Protein AF-A0A0D0TAS8-F1 (afdb_monomer)

Mean predicted aligned error: 10.14 Å

Foldseek 3Di:
DDDDDDPPDDDDFDPLAQADDPVPDDDPRVVVLLVVLVVQPPPDLSLLVLVDQDRAQNFDRPPPPDWLVRLCVVQLLSVCCVVQPPLLQSLLCSGQNALDPVPPPRRSNNRSSSSVSSNLSNLLQFAFQVRHGLPPSGPVSHQAAQAPNRDRDARGSSNLSVQCSVPNSVSCDPSSYGHDDPPPQADRSRHGPRVVVVVVVVPDDPPPPPPPDDPPDDD

Organism: Pseudomonas fluorescens (NCBI:txid294)

Solvent-accessible surface area (backbone atoms only — not comparable to full-atom values): 12672 Å² total; per-residue (Å²): 139,82,84,82,80,80,79,84,72,80,82,79,66,76,73,78,42,77,58,58,50,78,91,74,52,58,70,71,55,39,54,51,39,51,53,51,35,62,74,38,61,94,48,80,68,48,45,70,55,55,94,53,83,71,68,67,69,65,45,59,44,93,88,64,78,65,47,28,65,54,47,32,68,75,28,45,35,64,56,48,46,80,76,42,82,58,70,50,58,74,47,35,22,26,53,29,20,49,48,49,87,84,42,81,49,64,64,56,11,18,19,7,29,38,28,46,40,30,51,49,44,37,44,42,67,32,24,10,54,87,63,39,83,40,70,77,66,32,91,70,38,54,65,29,17,40,43,96,88,21,51,53,37,71,27,10,36,25,18,52,50,52,42,27,39,74,61,37,49,77,52,59,54,91,85,37,45,31,50,83,64,88,56,87,60,50,46,82,54,17,38,26,66,59,43,57,54,48,52,61,58,71,71,46,75,82,82,77,78,73,78,75,79,78,93,80,85,88,130

Sequence (219 aa):
MTTSTGSTGVFGLAPPMPYWNRSLLTGRFQEQVDQAHKRMEGINKPEQDVRRKPDFSTGRPPGDKRTAEEIIKDNPILANLKRVKDANFSLAFELVGDWTEDNKDPNARADAAFNAARVLNYIDTSLSAEGKYRGDVHGNGVLEGFTSSGDARRGTPAGMWKDFTEQGYTALRDDHRLDSTQDGHVLRDGSNFEGILRKLHLSAPPINRTYGKDPRAGS

Secondary structure (DSSP, 8-state):
------------PPP--SS--GGG--THHHHHHHHHHHHHTT-SSGGG-TTS---S---SPTT----HHHHHHH-HHHHHHTT-TTS-HHHHHHHH---STT---HHHHHHHHHHHHHHHHHHHTPBPTTS---GGGSSSS--TTB-TTSPBPTTSHHHHHHHHHHHGGGGS-TT-BPPP---TTB-TTS-BHHHHHHHHHHTSPP-----PPP-----

pLDDT: mean 80.98, std 20.78, range [29.92, 98.25]

Nearest PDB structures (foldseek):
  5odh-assembly1_C  TM=1.962E-01  e=5.792E+00  Methanothermococcus thermolithotrophicus DSM 2095

Structure (mmCIF, N/CA/C/O backbone):
data_AF-A0A0D0TAS8-F1
#
_entry.id   AF-A0A0D0TAS8-F1
#
loop_
_atom_site.group_PDB
_atom_site.id
_atom_site.type_symbol
_atom_site.label_atom_id
_atom_site.label_alt_id
_atom_site.label_comp_id
_atom_site.label_asym_id
_atom_site.label_entity_id
_atom_site.label_seq_id
_atom_site.pdbx_PDB_ins_code
_atom_site.Cartn_x
_atom_site.Cartn_y
_atom_site.Cartn_z
_atom_site.occupancy
_atom_site.B_iso_or_equiv
_atom_site.auth_seq_id
_atom_site.auth_comp_id
_atom_site.auth_asym_id
_atom_site.auth_atom_id
_atom_site.pdbx_PDB_model_num
ATOM 1 N N . MET A 1 1 ? -41.870 5.580 -27.358 1.00 35.00 1 MET A N 1
ATOM 2 C CA . MET A 1 1 ? -40.401 5.487 -27.480 1.00 35.00 1 MET A CA 1
ATOM 3 C C . MET A 1 1 ? -39.809 6.496 -26.516 1.00 35.00 1 MET A C 1
ATOM 5 O O . MET A 1 1 ? -39.811 7.680 -26.811 1.00 35.00 1 MET A O 1
ATOM 9 N N . THR A 1 2 ? -39.430 6.057 -25.322 1.00 32.38 2 THR A N 1
ATOM 10 C CA . THR A 1 2 ? -38.797 6.901 -24.304 1.00 32.38 2 THR A CA 1
ATOM 11 C C . THR A 1 2 ? -37.318 6.551 -24.276 1.00 32.38 2 THR A C 1
ATOM 13 O O . THR A 1 2 ? -36.932 5.446 -23.906 1.00 32.38 2 THR A O 1
ATOM 16 N N . THR A 1 3 ? -36.489 7.473 -24.751 1.00 31.98 3 THR A N 1
ATOM 17 C CA . THR A 1 3 ? -35.033 7.357 -24.709 1.00 31.98 3 THR A CA 1
ATOM 18 C C . THR A 1 3 ? -34.552 7.606 -23.284 1.00 31.98 3 THR A C 1
ATOM 20 O O . THR A 1 3 ? -34.700 8.702 -22.749 1.00 31.98 3 THR A O 1
ATOM 23 N N . SER A 1 4 ? -33.992 6.561 -22.680 1.00 29.92 4 SER A N 1
ATOM 24 C CA . SER A 1 4 ? -33.230 6.598 -21.434 1.00 29.92 4 SER A CA 1
ATOM 25 C C . SER A 1 4 ? -31.868 7.240 -21.700 1.00 29.92 4 SER A C 1
ATOM 27 O O . SER A 1 4 ? -31.001 6.616 -22.312 1.00 29.92 4 SER A O 1
ATOM 29 N N . THR A 1 5 ? -31.661 8.465 -21.225 1.00 37.03 5 THR A N 1
ATOM 30 C CA . THR A 1 5 ? -30.340 9.099 -21.212 1.00 37.03 5 THR A CA 1
ATOM 31 C C . THR A 1 5 ? -29.604 8.649 -19.953 1.00 37.03 5 THR A C 1
ATOM 33 O O . THR A 1 5 ? -29.929 9.067 -18.842 1.00 37.03 5 THR A O 1
ATOM 36 N N . GLY A 1 6 ? -28.636 7.749 -20.126 1.00 32.38 6 GLY A N 1
ATOM 37 C CA . GLY A 1 6 ? -27.738 7.309 -19.064 1.00 32.38 6 GLY A CA 1
ATOM 38 C C . GLY A 1 6 ? -26.849 8.462 -18.606 1.00 32.38 6 GLY A C 1
ATOM 39 O O . GLY A 1 6 ? -26.026 8.961 -19.368 1.00 32.38 6 GLY A O 1
ATOM 40 N N . SER A 1 7 ? -27.018 8.878 -17.353 1.00 30.70 7 SER A N 1
ATOM 41 C CA . SER A 1 7 ? -26.107 9.798 -16.679 1.00 30.70 7 SER A CA 1
ATOM 42 C C . SER A 1 7 ? -24.821 9.049 -16.336 1.00 30.70 7 SER A C 1
ATOM 44 O O . SER A 1 7 ? -24.761 8.319 -15.346 1.00 30.70 7 SER A O 1
ATOM 46 N N . THR A 1 8 ? -23.783 9.232 -17.147 1.00 38.19 8 THR A N 1
ATOM 47 C CA . THR A 1 8 ? -22.395 8.906 -16.802 1.00 38.19 8 THR A CA 1
ATOM 48 C C . THR A 1 8 ? -21.967 9.777 -15.622 1.00 38.19 8 THR A C 1
ATOM 50 O O . THR A 1 8 ? -21.530 10.914 -15.792 1.00 38.19 8 THR A O 1
ATOM 53 N N . GLY A 1 9 ? -22.171 9.267 -14.407 1.00 33.06 9 GLY A N 1
ATOM 54 C CA . GLY A 1 9 ? -21.733 9.909 -13.176 1.00 33.06 9 GLY A CA 1
ATOM 55 C C . GLY A 1 9 ? -20.212 9.892 -13.086 1.00 33.06 9 GLY A C 1
ATOM 56 O O . GLY A 1 9 ? -19.598 8.832 -13.051 1.00 33.06 9 GLY A O 1
ATOM 57 N N . VAL A 1 10 ? -19.614 11.077 -13.044 1.00 35.12 10 VAL A N 1
ATOM 58 C CA . VAL A 1 10 ? -18.200 11.280 -12.726 1.00 35.12 10 VAL A CA 1
ATOM 59 C C . VAL A 1 10 ? -17.963 10.735 -11.310 1.00 35.12 10 VAL A C 1
ATOM 61 O O . VAL A 1 10 ? -18.567 11.209 -10.344 1.00 35.12 10 VAL A O 1
ATOM 64 N N . PHE A 1 11 ? -17.159 9.678 -11.192 1.00 36.16 11 PHE A N 1
ATOM 65 C CA . PHE A 1 11 ? -16.874 8.983 -9.938 1.00 36.16 11 PHE A CA 1
ATOM 66 C C . PHE A 1 11 ? -15.989 9.856 -9.040 1.00 36.16 11 PHE A C 1
ATOM 68 O O . PHE A 1 11 ? -14.767 9.835 -9.142 1.00 36.16 11 PHE A O 1
ATOM 75 N N . GLY A 1 12 ? -16.604 10.646 -8.159 1.00 38.25 12 GLY A N 1
ATOM 76 C CA . GLY A 1 12 ? -15.885 11.289 -7.062 1.00 38.25 12 GLY A CA 1
ATOM 77 C C . GLY A 1 12 ? -15.424 10.228 -6.064 1.00 38.25 12 GLY A C 1
ATOM 78 O O . GLY A 1 12 ? -16.251 9.686 -5.323 1.00 38.25 12 GLY A O 1
ATOM 79 N N . LEU A 1 13 ? -14.129 9.907 -6.088 1.00 52.59 13 LEU A N 1
ATOM 80 C CA . LEU A 1 13 ? -13.456 9.131 -5.045 1.00 52.59 13 LEU A CA 1
ATOM 81 C C . LEU A 1 13 ? -13.525 9.895 -3.714 1.00 52.59 13 LEU A C 1
ATOM 83 O O . LEU A 1 13 ? -13.619 11.125 -3.707 1.00 52.59 13 LEU A O 1
ATOM 87 N N . ALA A 1 14 ? -13.499 9.174 -2.590 1.00 49.09 14 ALA A N 1
ATOM 88 C CA . ALA A 1 14 ? -13.387 9.800 -1.277 1.00 49.09 14 ALA A CA 1
ATOM 89 C C . ALA A 1 14 ? -12.149 10.713 -1.235 1.00 49.09 14 ALA A C 1
ATOM 91 O O . ALA A 1 14 ? -11.078 10.269 -1.657 1.00 49.09 14 ALA A O 1
ATOM 92 N N . PRO A 1 15 ? -12.269 11.975 -0.776 1.00 44.50 15 PRO A N 1
ATOM 93 C CA . PRO A 1 15 ? -11.102 12.828 -0.628 1.00 44.50 15 PRO A CA 1
ATOM 94 C C . PRO A 1 15 ? -10.122 12.164 0.349 1.00 44.50 15 PRO A C 1
ATOM 96 O O . PRO A 1 15 ? -10.568 11.476 1.276 1.00 44.50 15 PRO A O 1
ATOM 99 N N . PRO A 1 16 ? -8.804 12.353 0.171 1.00 45.72 16 PRO A N 1
ATOM 100 C CA . PRO A 1 16 ? -7.840 11.961 1.187 1.00 45.72 16 PRO A CA 1
ATOM 101 C C . PRO A 1 16 ? -8.207 12.691 2.484 1.00 45.72 16 PRO A C 1
ATOM 103 O O . PRO A 1 16 ? -8.162 13.918 2.565 1.00 45.72 16 PRO A O 1
ATOM 106 N N . MET A 1 17 ? -8.691 11.938 3.471 1.00 47.66 17 MET A N 1
ATOM 107 C CA . MET A 1 17 ? -9.032 12.476 4.781 1.00 47.66 17 MET A CA 1
ATOM 108 C C . MET A 1 17 ? -7.723 12.570 5.563 1.00 47.66 17 MET A C 1
ATOM 110 O O . MET A 1 17 ? -7.130 11.520 5.787 1.00 47.66 17 MET A O 1
ATOM 114 N N . PRO A 1 18 ? -7.292 13.761 6.025 1.00 40.91 18 PRO A N 1
ATOM 115 C CA . PRO A 1 18 ? -5.972 13.963 6.640 1.00 40.91 18 PRO A CA 1
ATOM 116 C C . PRO A 1 18 ? -5.722 13.089 7.877 1.00 40.91 18 PRO A C 1
ATOM 118 O O . PRO A 1 18 ? -4.582 12.909 8.285 1.00 40.91 18 PRO A O 1
ATOM 121 N N . TYR A 1 19 ? -6.777 12.488 8.430 1.00 49.75 19 TYR A N 1
ATOM 122 C CA . TYR A 1 19 ? -6.697 11.342 9.321 1.00 49.75 19 TYR A CA 1
ATOM 123 C C . TYR A 1 19 ? -7.844 10.404 8.960 1.00 49.75 19 TYR A C 1
ATOM 125 O O . TYR A 1 19 ? -9.015 10.775 9.100 1.00 49.75 19 TYR A O 1
ATOM 133 N N . TRP A 1 20 ? -7.540 9.201 8.469 1.00 55.72 20 TRP A N 1
ATOM 134 C CA . TRP A 1 20 ? -8.583 8.204 8.263 1.00 55.72 20 TRP A CA 1
ATOM 135 C C . TRP A 1 20 ? -9.249 7.905 9.614 1.00 55.72 20 TRP A C 1
ATOM 137 O O . TRP A 1 20 ? -8.629 7.362 10.525 1.00 55.72 20 TRP A O 1
ATOM 147 N N . ASN A 1 21 ? -10.514 8.299 9.754 1.00 61.56 21 ASN A N 1
ATOM 148 C CA . ASN A 1 21 ? -11.338 8.005 10.917 1.00 61.56 21 ASN A CA 1
ATOM 149 C C . ASN A 1 21 ? -12.727 7.594 10.432 1.00 61.56 21 ASN A C 1
ATOM 151 O O . ASN A 1 21 ? -13.498 8.422 9.941 1.00 61.56 21 ASN A O 1
ATOM 155 N N . ARG A 1 22 ? -13.051 6.307 10.599 1.00 62.88 22 ARG A N 1
ATOM 156 C CA . ARG A 1 22 ? -14.351 5.727 10.235 1.00 62.88 22 ARG A CA 1
ATOM 157 C C . ARG A 1 22 ? -15.529 6.502 10.821 1.00 62.88 22 ARG A C 1
ATOM 159 O O . ARG A 1 22 ? -16.535 6.664 10.144 1.00 62.88 22 ARG A O 1
ATOM 166 N N . SER A 1 23 ? -15.398 7.007 12.045 1.00 63.97 23 SER A N 1
ATOM 167 C CA . SER A 1 23 ? -16.465 7.725 12.753 1.00 63.97 23 SER A CA 1
ATOM 168 C C . SER A 1 23 ? -16.798 9.087 12.135 1.00 63.97 23 SER A C 1
ATOM 170 O O . SER A 1 23 ? -17.823 9.670 12.473 1.00 63.97 23 SER A O 1
ATOM 172 N N . LEU A 1 24 ? -15.942 9.604 11.246 1.00 64.38 24 LEU A N 1
ATOM 173 C CA . LEU A 1 24 ? -16.154 10.866 10.532 1.00 64.38 24 LEU A CA 1
ATOM 174 C C . LEU A 1 24 ? -16.747 10.662 9.127 1.00 64.38 24 LEU A C 1
ATOM 176 O O . LEU A 1 24 ? -17.065 11.642 8.451 1.00 64.38 24 LEU A O 1
ATOM 180 N N . LEU A 1 25 ? -16.905 9.414 8.674 1.00 67.56 25 LEU A N 1
ATOM 181 C CA . LEU A 1 25 ? -17.516 9.112 7.383 1.00 67.56 25 LEU A CA 1
ATOM 182 C C . LEU A 1 25 ? -19.026 9.345 7.454 1.00 67.56 25 LEU A C 1
ATOM 184 O O . LEU A 1 25 ? -19.718 8.819 8.322 1.00 67.56 25 LEU A O 1
ATOM 188 N N . THR A 1 26 ? -19.552 10.137 6.523 1.00 68.12 26 THR A N 1
ATOM 189 C CA . THR A 1 26 ? -20.984 10.445 6.451 1.00 68.12 26 THR A CA 1
ATOM 190 C C . THR A 1 26 ? -21.498 10.346 5.018 1.00 68.12 26 THR A C 1
ATOM 192 O O . THR A 1 26 ? -20.748 10.480 4.045 1.00 68.12 26 THR A O 1
ATOM 195 N N . GLY A 1 27 ? -22.800 10.076 4.883 1.00 80.50 27 GLY A N 1
ATOM 196 C CA . GLY A 1 27 ? -23.499 10.035 3.598 1.00 80.50 27 GLY A CA 1
ATOM 197 C C . GLY A 1 27 ? -22.887 9.049 2.598 1.00 80.50 27 GLY A C 1
ATOM 198 O O . GLY A 1 27 ? -22.603 7.898 2.926 1.00 80.50 27 GLY A O 1
ATOM 199 N N . ARG A 1 28 ? -22.658 9.520 1.367 1.00 73.50 28 ARG A N 1
ATOM 200 C CA . ARG A 1 28 ? -22.180 8.715 0.228 1.00 73.50 28 ARG A CA 1
ATOM 201 C C . ARG A 1 28 ? -20.866 7.968 0.502 1.00 73.50 28 ARG A C 1
ATOM 203 O O . ARG A 1 28 ? -20.661 6.894 -0.056 1.00 73.50 28 ARG A O 1
ATOM 210 N N . PHE A 1 29 ? -19.972 8.502 1.336 1.00 74.31 29 PHE A N 1
ATOM 211 C CA . PHE A 1 29 ? -18.700 7.830 1.633 1.00 74.31 29 PHE A CA 1
ATOM 212 C C . PHE A 1 29 ? -18.892 6.594 2.514 1.00 74.31 29 PHE A C 1
ATOM 214 O O . PHE A 1 29 ? -18.231 5.581 2.293 1.00 74.31 29 PHE A O 1
ATOM 221 N N . GLN A 1 30 ? -19.844 6.642 3.450 1.00 82.69 30 GLN A N 1
ATOM 222 C CA . GLN A 1 30 ? -20.210 5.473 4.246 1.00 82.69 30 GLN A CA 1
ATOM 223 C C . GLN A 1 30 ? -20.778 4.368 3.346 1.00 82.69 30 GLN A C 1
ATOM 225 O O . GLN A 1 30 ? -20.330 3.229 3.420 1.00 82.69 30 GLN A O 1
ATOM 230 N N . GLU A 1 31 ? -21.671 4.717 2.415 1.00 86.88 31 GLU A N 1
ATOM 231 C CA . GLU A 1 31 ? -22.228 3.758 1.451 1.00 86.88 31 GLU A CA 1
ATOM 232 C C . GLU A 1 31 ? -21.142 3.110 0.575 1.00 86.88 31 GLU A C 1
ATOM 234 O O . GLU A 1 31 ? -21.193 1.909 0.305 1.00 86.88 31 GLU A O 1
ATOM 239 N N . GLN A 1 32 ? -20.142 3.882 0.133 1.00 86.44 32 GLN A N 1
ATOM 240 C CA . GLN A 1 32 ? -19.004 3.356 -0.627 1.00 86.44 32 GLN A CA 1
ATOM 241 C C . GLN A 1 32 ? -18.171 2.370 0.205 1.00 86.44 32 GLN A C 1
ATOM 243 O O . GLN A 1 32 ? -17.816 1.300 -0.296 1.00 86.44 32 GLN A O 1
ATOM 248 N N . VAL A 1 33 ? -17.892 2.693 1.472 1.00 89.12 33 VAL A N 1
ATOM 249 C CA . VAL A 1 33 ? -17.197 1.790 2.405 1.00 89.12 33 VAL A CA 1
ATOM 250 C C . VAL A 1 33 ? -18.007 0.519 2.646 1.00 89.12 33 VAL A C 1
ATOM 252 O O . VAL A 1 33 ? -17.450 -0.574 2.562 1.00 89.12 33 VAL A O 1
ATOM 255 N N . ASP A 1 34 ? -19.316 0.625 2.858 1.00 90.31 34 ASP A N 1
ATOM 256 C CA . ASP A 1 34 ? -20.189 -0.532 3.074 1.00 90.31 34 ASP A CA 1
ATOM 257 C C . ASP A 1 34 ? -20.230 -1.444 1.843 1.00 90.31 34 ASP A C 1
ATOM 259 O O . ASP A 1 34 ? -20.140 -2.668 1.957 1.00 90.31 34 ASP A O 1
ATOM 263 N N . GLN A 1 35 ? -20.282 -0.865 0.640 1.00 91.56 35 GLN A N 1
ATOM 264 C CA . GLN A 1 35 ? -20.169 -1.624 -0.606 1.00 91.56 35 GLN A CA 1
ATOM 265 C C . GLN A 1 35 ? -18.802 -2.299 -0.748 1.00 91.56 35 GLN A C 1
ATOM 267 O O . GLN A 1 35 ? -18.733 -3.443 -1.203 1.00 91.56 35 GLN A O 1
ATOM 272 N N . ALA A 1 36 ? -17.716 -1.620 -0.371 1.00 91.31 36 ALA A N 1
ATOM 273 C CA . ALA A 1 36 ? -16.383 -2.207 -0.381 1.00 91.31 36 ALA A CA 1
ATOM 274 C C . ALA A 1 36 ? -16.289 -3.377 0.609 1.00 91.31 36 ALA A C 1
ATOM 276 O O . ALA A 1 36 ? -15.825 -4.451 0.233 1.00 91.31 36 ALA A O 1
ATOM 277 N N . HIS A 1 37 ? -16.796 -3.218 1.832 1.00 93.50 37 HIS A N 1
ATOM 278 C CA . HIS A 1 37 ? -16.847 -4.279 2.836 1.00 93.50 37 HIS A CA 1
ATOM 279 C C . HIS A 1 37 ? -17.694 -5.467 2.389 1.00 93.50 37 HIS A C 1
ATOM 281 O O . HIS A 1 37 ? -17.259 -6.605 2.532 1.00 93.50 37 HIS A O 1
ATOM 287 N N . LYS A 1 38 ? -18.847 -5.226 1.759 1.00 93.62 38 LYS A N 1
ATOM 288 C CA . LYS A 1 38 ? -19.682 -6.292 1.192 1.00 93.62 38 LYS A CA 1
ATOM 289 C C . LYS A 1 38 ? -18.944 -7.114 0.133 1.00 93.62 38 LYS A C 1
ATOM 291 O O . LYS A 1 38 ? -19.165 -8.311 0.011 1.00 93.62 38 LYS A O 1
ATOM 296 N N . ARG A 1 39 ? -18.039 -6.496 -0.634 1.00 91.81 39 ARG A N 1
ATOM 297 C CA . ARG A 1 39 ? -17.182 -7.217 -1.598 1.00 91.81 39 ARG A CA 1
ATOM 298 C C . ARG A 1 39 ? -16.092 -8.053 -0.920 1.00 91.81 39 ARG A C 1
ATOM 300 O O . ARG A 1 39 ? -15.580 -8.965 -1.557 1.00 91.81 39 ARG A O 1
ATOM 307 N N . MET A 1 40 ? -15.725 -7.717 0.316 1.00 93.81 40 MET A N 1
ATOM 308 C CA . MET A 1 40 ? -14.722 -8.417 1.127 1.00 93.81 40 MET A CA 1
ATOM 309 C C . MET A 1 40 ? -15.336 -9.481 2.050 1.00 93.81 40 MET A C 1
ATOM 311 O O . MET A 1 40 ? -14.607 -10.255 2.666 1.00 93.81 40 MET A O 1
ATOM 315 N N . GLU A 1 41 ? -16.664 -9.526 2.160 1.00 92.12 41 GLU A N 1
ATOM 316 C CA . GLU A 1 41 ? -17.382 -10.447 3.036 1.00 92.12 41 GLU A CA 1
ATOM 317 C C . GLU A 1 41 ? -17.060 -11.913 2.700 1.00 92.12 41 GLU A C 1
ATOM 319 O O . GLU A 1 41 ? -17.059 -12.325 1.540 1.00 92.12 41 GLU A O 1
ATOM 324 N N . GLY A 1 42 ? -16.751 -12.705 3.731 1.00 89.81 42 GLY A N 1
ATOM 325 C CA . GLY A 1 42 ? -16.394 -14.120 3.592 1.00 89.81 42 GLY A CA 1
ATOM 326 C C . GLY A 1 42 ? -14.987 -14.394 3.046 1.00 89.81 42 GLY A C 1
ATOM 327 O O . GLY A 1 42 ? -14.581 -15.555 2.993 1.00 89.81 42 GLY A O 1
ATOM 328 N N . ILE A 1 43 ? -14.217 -13.367 2.674 1.00 92.00 43 ILE A N 1
ATOM 329 C CA . ILE A 1 43 ? -12.822 -13.523 2.253 1.00 92.00 43 ILE A CA 1
ATOM 330 C C . ILE A 1 43 ? -11.929 -13.533 3.497 1.00 92.00 43 ILE A C 1
ATOM 332 O O . ILE A 1 43 ? -11.922 -12.586 4.281 1.00 92.00 43 ILE A O 1
ATOM 336 N N . ASN A 1 44 ? -11.150 -14.600 3.676 1.00 93.38 44 ASN A N 1
ATOM 337 C CA . ASN A 1 44 ? -10.113 -14.636 4.704 1.00 93.38 44 ASN A CA 1
ATOM 338 C C . ASN A 1 44 ? -8.965 -13.695 4.313 1.00 93.38 44 ASN A C 1
ATOM 340 O O . ASN A 1 44 ? -8.446 -13.818 3.206 1.00 93.38 44 ASN A O 1
ATOM 344 N N . LYS A 1 45 ? -8.559 -12.797 5.222 1.00 95.31 45 LYS A N 1
ATOM 345 C CA . LYS A 1 45 ? -7.519 -11.775 4.986 1.00 95.31 45 LYS A CA 1
ATOM 346 C C . LYS A 1 45 ? -7.761 -10.981 3.691 1.00 95.31 45 LYS A C 1
ATOM 348 O O . LYS A 1 45 ? -6.964 -11.055 2.753 1.00 95.31 45 LYS A O 1
ATOM 353 N N . 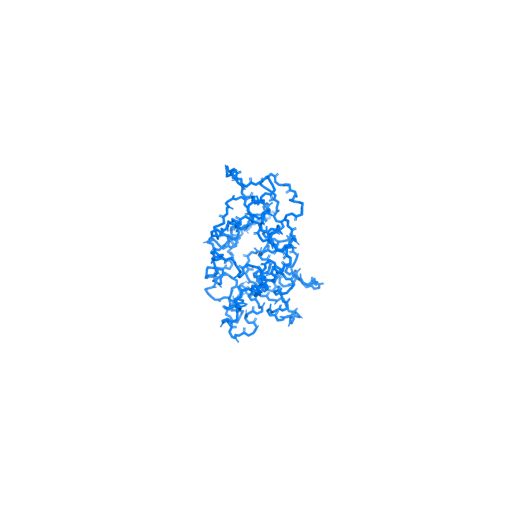PRO A 1 46 ? -8.880 -10.239 3.601 1.00 95.75 46 PRO A N 1
ATOM 354 C CA . PRO A 1 46 ? -9.302 -9.591 2.361 1.00 95.75 46 PRO A CA 1
ATOM 355 C C . PRO A 1 46 ? -8.302 -8.558 1.838 1.00 95.75 46 PRO A C 1
ATOM 357 O O . PRO A 1 46 ? -8.338 -8.215 0.659 1.00 95.75 46 PRO A O 1
ATOM 360 N N . GLU A 1 47 ? -7.370 -8.091 2.669 1.00 96.12 47 GLU A N 1
ATOM 361 C CA . GLU A 1 47 ? -6.266 -7.247 2.238 1.00 96.12 47 GLU A CA 1
ATOM 362 C C . GLU A 1 47 ? -5.283 -7.915 1.271 1.00 96.12 47 GLU A C 1
ATOM 364 O O . GLU A 1 47 ? -4.506 -7.223 0.617 1.00 96.12 47 GLU A O 1
ATOM 369 N N . GLN A 1 48 ? -5.309 -9.245 1.177 1.00 95.56 48 GLN A N 1
ATOM 370 C CA . GLN A 1 48 ? -4.510 -10.035 0.240 1.00 95.56 48 GLN A CA 1
ATOM 371 C C . GLN A 1 48 ? -5.236 -10.269 -1.099 1.00 95.56 48 GLN A C 1
ATOM 373 O O . GLN A 1 48 ? -4.634 -10.792 -2.036 1.00 95.56 48 GLN A O 1
ATOM 378 N N . ASP A 1 49 ? -6.512 -9.878 -1.228 1.00 94.38 49 ASP A N 1
ATOM 379 C CA . ASP A 1 49 ? -7.241 -9.968 -2.497 1.00 94.38 49 ASP A CA 1
ATOM 380 C C . ASP A 1 49 ? -6.869 -8.812 -3.436 1.00 94.38 49 ASP A C 1
ATOM 382 O O . ASP A 1 49 ? -7.471 -7.738 -3.425 1.00 94.38 49 ASP A O 1
ATOM 386 N N . VAL A 1 50 ? -5.875 -9.063 -4.287 1.00 92.94 50 VAL A N 1
ATOM 387 C CA . VAL A 1 50 ? -5.321 -8.089 -5.241 1.00 92.94 50 VAL A CA 1
ATOM 388 C C . VAL A 1 50 ? -6.058 -8.041 -6.581 1.00 92.94 50 VAL A C 1
ATOM 390 O O . VAL A 1 50 ? -5.705 -7.247 -7.448 1.00 92.94 50 VAL A O 1
ATOM 393 N N . ARG A 1 51 ? -7.115 -8.847 -6.776 1.00 90.69 51 ARG A N 1
ATOM 394 C CA . ARG A 1 51 ? -7.907 -8.844 -8.027 1.00 90.69 51 ARG A CA 1
ATOM 395 C C . ARG A 1 51 ? -8.633 -7.521 -8.261 1.00 90.69 51 ARG A C 1
ATOM 397 O O . ARG A 1 51 ? -9.170 -7.289 -9.343 1.00 90.69 51 ARG A O 1
ATOM 404 N N . ARG A 1 52 ? -8.732 -6.693 -7.222 1.00 88.69 52 ARG A N 1
ATOM 405 C CA . ARG A 1 52 ? -9.381 -5.389 -7.250 1.00 88.69 52 ARG A CA 1
ATOM 406 C C . ARG A 1 52 ? -8.403 -4.350 -6.743 1.00 88.69 52 ARG A C 1
ATOM 408 O O . ARG A 1 52 ? -7.897 -4.462 -5.627 1.00 88.69 52 ARG A O 1
ATOM 415 N N . LYS A 1 53 ? -8.226 -3.305 -7.540 1.00 93.81 53 LYS A N 1
ATOM 416 C CA . LYS A 1 53 ? -7.520 -2.106 -7.119 1.00 93.81 53 LYS A CA 1
ATOM 417 C C . LYS A 1 53 ? -8.176 -1.523 -5.860 1.00 93.81 53 LYS 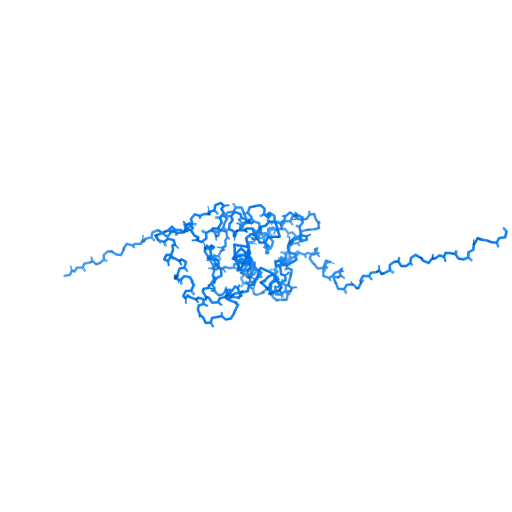A C 1
ATOM 419 O O . LYS A 1 53 ? -9.406 -1.441 -5.805 1.00 93.81 53 LYS A O 1
ATOM 424 N N . PRO A 1 54 ? -7.407 -1.150 -4.827 1.00 93.75 54 PRO A N 1
ATOM 425 C CA . PRO A 1 54 ? -7.951 -0.343 -3.751 1.00 93.75 54 PRO A CA 1
ATOM 426 C C . PRO A 1 54 ? -8.143 1.093 -4.261 1.00 93.75 54 PRO A C 1
ATOM 428 O O . PRO A 1 54 ? -7.231 1.673 -4.838 1.00 93.75 54 PRO A O 1
ATOM 431 N N . ASP A 1 55 ? -9.337 1.650 -4.068 1.00 90.31 55 ASP A N 1
ATOM 432 C CA . ASP A 1 55 ? -9.696 2.988 -4.568 1.00 90.31 55 ASP A CA 1
ATOM 433 C C . ASP A 1 55 ? -9.710 4.058 -3.462 1.00 90.31 55 ASP A C 1
ATOM 435 O O . ASP A 1 55 ? -9.657 5.253 -3.740 1.00 90.31 55 ASP A O 1
ATOM 439 N N . PHE A 1 56 ? -9.837 3.627 -2.206 1.00 90.44 56 PHE A N 1
ATOM 440 C CA . PHE A 1 56 ? -9.856 4.461 -1.007 1.00 90.44 56 PHE A CA 1
ATOM 441 C C . PHE A 1 56 ? -9.684 3.588 0.246 1.00 90.44 56 PHE A C 1
ATOM 443 O O . PHE A 1 56 ? -9.841 2.361 0.208 1.00 90.44 56 PHE A O 1
ATOM 450 N N . SER A 1 57 ? -9.399 4.239 1.371 1.00 91.75 57 SER A N 1
ATOM 451 C CA . SER A 1 57 ? -9.234 3.605 2.680 1.00 91.75 57 SER A CA 1
ATOM 452 C C . SER A 1 57 ? -10.585 3.224 3.295 1.00 91.75 57 SER A C 1
ATOM 454 O O . SER A 1 57 ? -11.468 4.067 3.462 1.00 91.75 57 SER A O 1
ATOM 456 N N . THR A 1 58 ? -10.747 1.954 3.668 1.00 92.50 58 THR A N 1
ATOM 457 C CA . THR A 1 58 ? -12.005 1.389 4.206 1.00 92.50 58 THR A CA 1
ATOM 458 C C . THR A 1 58 ? -11.906 1.006 5.682 1.00 92.50 58 THR A C 1
ATOM 460 O O . THR A 1 58 ? -12.920 0.882 6.376 1.00 92.50 58 THR A O 1
ATOM 463 N N . GLY A 1 59 ? -10.679 0.810 6.172 1.00 93.38 59 GLY A N 1
ATOM 464 C CA . GLY A 1 59 ? -10.408 0.082 7.407 1.00 93.38 59 GLY A CA 1
ATOM 465 C C . GLY A 1 59 ? -10.776 -1.395 7.279 1.00 93.38 59 GLY A C 1
ATOM 466 O O . GLY A 1 59 ? -11.168 -1.856 6.201 1.00 93.38 59 GLY A O 1
ATOM 467 N N . ARG A 1 60 ? -10.660 -2.133 8.387 1.00 94.94 60 ARG A N 1
ATOM 468 C CA . ARG A 1 60 ? -10.965 -3.568 8.429 1.00 94.94 60 ARG A CA 1
ATOM 469 C C . ARG A 1 60 ? -12.459 -3.817 8.180 1.00 94.94 60 ARG A C 1
ATOM 471 O O . ARG A 1 60 ? -13.285 -3.117 8.781 1.00 94.94 60 ARG A O 1
ATOM 478 N N . PRO A 1 61 ? -12.848 -4.804 7.356 1.00 94.81 61 PRO A N 1
ATOM 479 C CA . PRO A 1 61 ? -14.255 -5.126 7.162 1.00 94.81 61 PRO A CA 1
ATOM 480 C C . PRO A 1 61 ? -14.905 -5.642 8.455 1.00 94.81 61 PRO A C 1
ATOM 482 O O . PRO A 1 61 ? -14.211 -6.125 9.355 1.00 94.81 61 PRO A O 1
ATOM 485 N N . PRO A 1 62 ? -16.243 -5.566 8.572 1.00 90.69 62 PRO A N 1
ATOM 486 C CA . PRO A 1 62 ? -16.960 -6.102 9.720 1.00 90.69 62 PRO A CA 1
ATOM 487 C C . PRO A 1 62 ? -16.587 -7.565 9.988 1.00 90.69 62 PRO A C 1
ATOM 489 O O . PRO A 1 62 ? -16.570 -8.389 9.079 1.00 90.69 62 PRO A O 1
ATOM 492 N N . GLY A 1 63 ? -16.296 -7.883 11.249 1.00 91.12 63 GLY A N 1
ATOM 493 C CA . GLY A 1 63 ? -15.908 -9.231 11.676 1.00 91.12 63 GLY A CA 1
ATOM 494 C C . GLY A 1 63 ? -14.400 -9.486 11.701 1.00 91.12 63 GLY A C 1
ATOM 495 O O . GLY A 1 63 ? -13.970 -10.375 12.436 1.00 91.12 63 GLY A O 1
ATOM 496 N N . ASP A 1 64 ? -13.589 -8.684 11.008 1.00 95.75 64 ASP A N 1
ATOM 497 C CA . ASP A 1 64 ? -12.136 -8.728 11.166 1.00 95.75 64 ASP A CA 1
ATOM 498 C C . ASP A 1 64 ? -11.728 -8.020 12.467 1.00 95.75 64 ASP A C 1
ATOM 500 O O . ASP A 1 64 ? -11.841 -6.801 12.614 1.00 95.75 64 ASP A O 1
ATOM 504 N N . LYS A 1 65 ? -11.293 -8.820 13.444 1.00 96.19 65 LYS A N 1
ATOM 505 C CA . LYS A 1 65 ? -10.897 -8.366 14.783 1.00 96.19 65 LYS A CA 1
ATOM 506 C C . LYS A 1 65 ? -9.383 -8.321 14.976 1.00 96.19 65 LYS A C 1
ATOM 508 O O . LYS A 1 65 ? -8.946 -8.076 16.099 1.00 96.19 65 LYS A O 1
ATOM 513 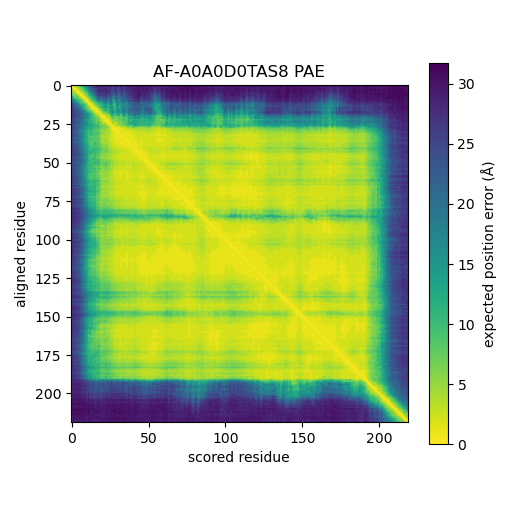N N . ARG A 1 66 ? -8.597 -8.563 13.921 1.00 97.81 66 ARG A N 1
ATOM 514 C CA . ARG A 1 66 ? -7.137 -8.635 14.032 1.00 97.81 66 ARG A CA 1
ATOM 515 C C . ARG A 1 66 ? -6.546 -7.312 14.499 1.00 97.81 66 ARG A C 1
ATOM 517 O O . ARG A 1 66 ? -7.015 -6.250 14.083 1.00 97.81 66 ARG A O 1
ATOM 524 N N . THR A 1 67 ? -5.520 -7.362 15.339 1.00 98.19 67 THR A N 1
ATOM 525 C CA . THR A 1 67 ? -4.772 -6.166 15.748 1.00 98.19 67 THR A CA 1
ATOM 526 C C . THR A 1 67 ? -3.874 -5.658 14.619 1.00 98.19 67 THR A C 1
ATOM 528 O O . THR A 1 67 ? -3.640 -6.346 13.621 1.00 98.19 67 THR A O 1
ATOM 531 N N . ALA A 1 68 ? -3.325 -4.451 14.786 1.00 97.50 68 ALA A N 1
ATOM 532 C CA . ALA A 1 68 ? -2.316 -3.927 13.870 1.00 97.50 68 ALA A CA 1
ATOM 533 C C . ALA A 1 68 ? -1.109 -4.875 13.767 1.00 97.50 68 ALA A C 1
ATOM 535 O O . ALA A 1 68 ? -0.631 -5.139 12.671 1.00 97.50 68 ALA A O 1
ATOM 536 N N . GLU A 1 69 ? -0.644 -5.436 14.886 1.00 97.44 69 GLU A N 1
ATOM 537 C CA . GLU A 1 69 ? 0.471 -6.390 14.928 1.00 97.44 69 GLU A CA 1
ATOM 538 C C . GLU A 1 69 ? 0.177 -7.667 14.145 1.00 97.44 69 GLU A C 1
ATOM 540 O O . GLU A 1 69 ? 1.058 -8.163 13.445 1.00 97.44 69 GLU A O 1
ATOM 545 N N . GLU A 1 70 ? -1.039 -8.204 14.249 1.00 98.12 70 GLU A N 1
ATOM 546 C CA . GLU A 1 70 ? -1.443 -9.402 13.510 1.00 98.12 70 GLU A CA 1
ATOM 547 C C . GLU A 1 70 ? -1.474 -9.134 12.002 1.00 98.12 70 GLU A C 1
ATOM 549 O O . GLU A 1 70 ? -0.930 -9.923 11.231 1.00 98.12 70 GLU A O 1
ATOM 554 N N . ILE A 1 71 ? -2.010 -7.984 11.584 1.00 98.25 71 ILE A N 1
ATOM 555 C CA . ILE A 1 71 ? -2.025 -7.571 10.173 1.00 98.25 71 ILE A CA 1
ATOM 556 C C . ILE A 1 71 ? -0.603 -7.319 9.654 1.00 98.25 71 ILE A C 1
ATOM 558 O O . ILE A 1 71 ? -0.248 -7.772 8.568 1.00 98.25 71 ILE A O 1
ATOM 562 N N . ILE A 1 72 ? 0.245 -6.643 10.434 1.00 96.19 72 ILE A N 1
ATOM 563 C CA . ILE A 1 72 ? 1.652 -6.397 10.086 1.00 96.19 72 ILE A CA 1
ATOM 564 C C . ILE A 1 72 ? 2.423 -7.718 9.987 1.00 96.19 72 ILE A C 1
ATOM 566 O O . ILE A 1 72 ? 3.242 -7.888 9.089 1.00 96.19 72 ILE A O 1
ATOM 570 N N . LYS A 1 73 ? 2.164 -8.678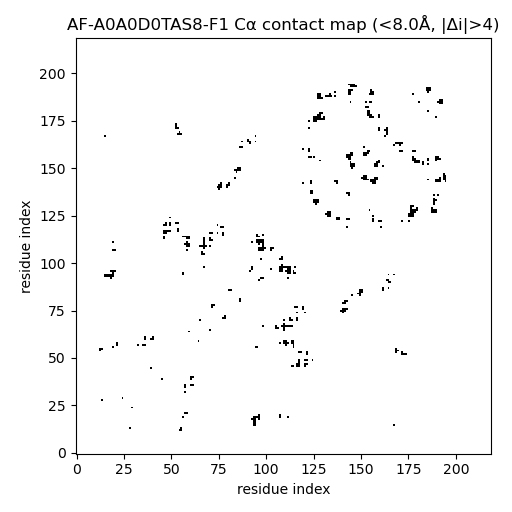 10.878 1.00 95.44 73 LYS A N 1
ATOM 571 C CA . LYS A 1 73 ? 2.767 -10.015 10.818 1.00 95.44 73 LYS A CA 1
ATOM 572 C C . LYS A 1 73 ? 2.331 -10.779 9.566 1.00 95.44 73 LYS A C 1
ATOM 574 O O . LYS A 1 73 ? 3.146 -11.481 8.972 1.00 95.44 73 LYS A O 1
ATOM 579 N N . ASP A 1 74 ? 1.071 -10.626 9.169 1.00 95.94 74 ASP A N 1
ATOM 580 C CA . ASP A 1 74 ? 0.503 -11.227 7.961 1.00 95.94 74 ASP A CA 1
ATOM 581 C C . ASP A 1 74 ? 0.963 -10.544 6.660 1.00 95.94 74 ASP A C 1
ATOM 583 O O . ASP A 1 74 ? 0.799 -11.120 5.581 1.00 95.94 74 ASP A O 1
ATOM 587 N N . ASN A 1 75 ? 1.558 -9.348 6.745 1.00 95.81 75 ASN A N 1
ATOM 588 C CA . ASN A 1 75 ? 2.122 -8.608 5.620 1.00 95.81 75 ASN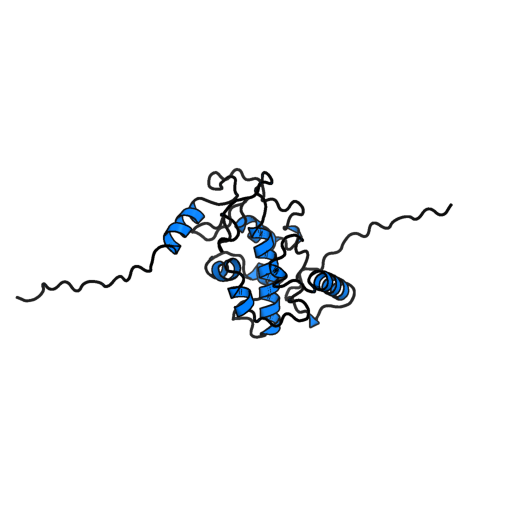 A CA 1
ATOM 589 C C . ASN A 1 75 ? 3.615 -8.278 5.856 1.00 95.81 75 ASN A C 1
ATOM 591 O O . ASN A 1 75 ? 3.957 -7.198 6.355 1.00 95.81 75 ASN A O 1
ATOM 595 N N . PRO A 1 76 ? 4.539 -9.172 5.455 1.00 91.69 76 PRO A N 1
ATOM 596 C CA . PRO A 1 76 ? 5.972 -8.966 5.662 1.00 91.69 76 PRO A CA 1
ATOM 597 C C . PRO A 1 76 ? 6.531 -7.701 4.992 1.00 91.69 76 PRO A C 1
ATOM 599 O O . PRO A 1 76 ? 7.511 -7.144 5.485 1.00 91.69 76 PRO A O 1
ATOM 602 N N . ILE A 1 77 ? 5.908 -7.216 3.910 1.00 93.19 77 ILE A N 1
ATOM 603 C CA . ILE A 1 77 ? 6.305 -5.965 3.248 1.00 93.19 77 ILE A CA 1
ATOM 604 C C . ILE A 1 77 ? 6.074 -4.797 4.196 1.00 93.19 77 ILE A C 1
ATOM 606 O O . ILE A 1 77 ? 6.997 -4.028 4.455 1.00 93.19 77 ILE A O 1
ATOM 610 N N . LEU A 1 78 ? 4.875 -4.708 4.775 1.00 93.00 78 LEU A N 1
ATOM 611 C CA . LEU A 1 78 ? 4.523 -3.680 5.750 1.00 93.00 78 LEU A CA 1
ATOM 612 C C . LEU A 1 78 ? 5.456 -3.729 6.972 1.00 93.00 78 LEU A C 1
ATOM 614 O O . LEU A 1 78 ? 5.946 -2.695 7.429 1.00 93.00 78 LEU A O 1
ATOM 618 N N . ALA A 1 79 ? 5.778 -4.933 7.459 1.00 89.19 79 ALA A N 1
ATOM 619 C CA . ALA A 1 79 ? 6.719 -5.125 8.564 1.00 89.19 79 ALA A CA 1
ATOM 620 C C . ALA A 1 79 ? 8.152 -4.672 8.236 1.00 89.19 79 ALA A C 1
ATOM 622 O O . ALA A 1 79 ? 8.861 -4.187 9.123 1.00 89.19 79 ALA A O 1
ATOM 623 N N . ASN A 1 80 ? 8.590 -4.836 6.985 1.00 87.69 80 ASN A N 1
ATOM 624 C CA . ASN A 1 80 ? 9.929 -4.474 6.526 1.00 87.69 80 ASN A CA 1
ATOM 625 C C . ASN A 1 80 ? 10.042 -3.016 6.076 1.00 87.69 80 ASN A C 1
ATOM 627 O O . ASN A 1 80 ? 11.141 -2.459 6.144 1.00 87.69 80 ASN A O 1
ATOM 631 N N . LEU A 1 81 ? 8.934 -2.394 5.666 1.00 86.38 81 LEU A N 1
ATOM 632 C CA . LEU A 1 81 ? 8.901 -1.023 5.165 1.00 86.38 81 LEU A CA 1
ATOM 633 C C . LEU A 1 81 ? 9.435 -0.040 6.209 1.00 86.38 81 LEU A C 1
ATOM 635 O O . LEU A 1 81 ? 10.208 0.842 5.864 1.00 86.38 81 LEU A O 1
ATOM 639 N N . LYS A 1 82 ? 9.143 -0.254 7.502 1.00 79.69 82 LYS A N 1
ATOM 640 C CA . LYS A 1 82 ? 9.647 0.574 8.623 1.00 79.69 82 LYS A CA 1
ATOM 641 C C . LYS A 1 82 ? 11.175 0.671 8.729 1.00 79.69 82 LYS A C 1
ATOM 643 O O . LYS A 1 82 ? 11.687 1.487 9.483 1.00 79.69 82 LYS A O 1
ATOM 648 N N . ARG A 1 83 ? 11.914 -0.207 8.040 1.00 79.62 83 ARG A N 1
ATOM 649 C CA . ARG A 1 83 ? 13.387 -0.195 7.993 1.00 79.62 83 ARG A CA 1
ATOM 650 C C . ARG A 1 83 ? 13.931 0.633 6.828 1.00 79.62 83 ARG A C 1
ATOM 652 O O . ARG A 1 83 ? 15.144 0.781 6.716 1.00 79.62 83 ARG A O 1
ATOM 659 N N . VAL A 1 84 ? 13.061 1.102 5.939 1.00 80.00 84 VAL A N 1
ATOM 660 C CA . VAL A 1 84 ? 13.404 1.964 4.810 1.00 80.00 84 VAL A CA 1
ATOM 661 C C . VAL A 1 84 ? 13.316 3.409 5.286 1.00 80.00 84 VAL A C 1
ATOM 663 O O . VAL A 1 84 ? 12.287 3.831 5.804 1.00 80.00 84 VAL A O 1
ATOM 666 N N . LYS A 1 85 ? 14.417 4.147 5.137 1.00 73.31 85 LYS A N 1
ATOM 667 C CA . LYS A 1 85 ? 14.576 5.500 5.680 1.00 73.31 85 LYS A CA 1
ATOM 668 C C . LYS A 1 85 ? 13.563 6.494 5.098 1.00 73.31 85 LYS A C 1
ATOM 670 O O . LYS A 1 85 ? 12.927 7.214 5.857 1.00 73.31 85 LYS A O 1
ATOM 675 N N . ASP A 1 86 ? 13.372 6.459 3.781 1.00 75.56 86 ASP A N 1
ATOM 676 C CA . ASP A 1 86 ? 12.604 7.461 3.033 1.00 75.56 86 ASP A CA 1
ATOM 677 C C . ASP A 1 86 ? 11.365 6.846 2.354 1.00 75.56 86 ASP A C 1
ATOM 679 O O . ASP A 1 86 ? 11.048 7.110 1.199 1.00 75.56 86 ASP A O 1
ATOM 683 N N . ALA A 1 87 ? 10.619 6.007 3.083 1.00 80.31 87 ALA A N 1
ATOM 684 C CA . ALA A 1 87 ? 9.382 5.395 2.579 1.00 80.31 87 ALA A CA 1
ATOM 685 C C . ALA A 1 87 ? 8.152 6.331 2.604 1.00 80.31 87 ALA A C 1
ATOM 687 O O . ALA A 1 87 ? 7.024 5.848 2.511 1.00 80.31 87 ALA A O 1
ATOM 688 N N . ASN A 1 88 ? 8.348 7.649 2.743 1.00 85.56 88 ASN A N 1
ATOM 689 C CA . ASN A 1 88 ? 7.289 8.668 2.761 1.00 85.56 88 ASN A CA 1
ATOM 690 C C . ASN A 1 88 ? 6.152 8.402 3.770 1.00 85.56 88 ASN A C 1
ATOM 692 O O . ASN A 1 88 ? 4.982 8.652 3.484 1.00 85.56 88 ASN A O 1
ATOM 696 N N . PHE A 1 89 ? 6.487 7.925 4.974 1.00 87.50 89 PHE A N 1
ATOM 697 C CA . PHE A 1 89 ? 5.496 7.557 5.994 1.00 87.50 89 PHE A CA 1
ATOM 698 C C . PHE A 1 89 ? 4.498 8.670 6.322 1.00 87.50 89 PHE A C 1
ATOM 700 O O . PHE A 1 89 ? 3.311 8.388 6.400 1.00 87.50 89 PHE A O 1
ATOM 707 N N . SER A 1 90 ? 4.947 9.925 6.444 1.00 88.56 90 SER A N 1
ATOM 708 C CA . SER A 1 90 ? 4.050 11.049 6.759 1.00 88.56 90 SER A CA 1
ATOM 709 C C . SER A 1 90 ? 2.921 11.187 5.736 1.00 88.56 90 SER A C 1
ATOM 711 O O . SER A 1 90 ? 1.759 11.263 6.117 1.00 88.56 90 SER A O 1
ATOM 713 N N . LEU A 1 91 ? 3.254 11.151 4.443 1.00 91.00 91 LEU A N 1
ATOM 714 C CA . LEU A 1 91 ? 2.268 11.234 3.365 1.00 91.00 91 LEU A CA 1
ATOM 715 C C . LEU A 1 91 ? 1.413 9.964 3.281 1.00 91.00 91 LEU A C 1
ATOM 717 O O . LEU A 1 91 ? 0.208 10.028 3.058 1.00 91.00 91 LEU A O 1
ATOM 721 N N . ALA A 1 92 ? 2.013 8.793 3.515 1.00 92.75 92 ALA A N 1
ATOM 722 C CA . ALA A 1 92 ? 1.259 7.548 3.583 1.00 92.75 92 ALA A CA 1
ATOM 723 C C . ALA A 1 92 ? 0.194 7.595 4.695 1.00 92.75 92 ALA A C 1
ATOM 725 O O . ALA A 1 92 ? -0.941 7.176 4.471 1.00 92.75 92 ALA A O 1
ATOM 726 N N . PHE A 1 93 ? 0.524 8.134 5.872 1.00 91.38 93 PHE A N 1
ATOM 727 C CA . PHE A 1 93 ? -0.402 8.219 7.003 1.00 91.38 93 PHE A CA 1
ATOM 728 C C . PHE A 1 93 ? -1.615 9.105 6.716 1.00 91.38 93 PHE A C 1
ATOM 730 O O . PHE A 1 93 ? -2.711 8.779 7.169 1.00 91.38 93 PHE A O 1
ATOM 737 N N . GLU A 1 94 ? -1.468 10.156 5.908 1.00 89.12 94 GLU A N 1
ATOM 738 C CA . GLU A 1 94 ? -2.601 10.976 5.454 1.00 89.12 94 GLU A CA 1
ATOM 739 C C . GLU A 1 94 ? -3.576 10.191 4.562 1.00 89.12 94 GLU A C 1
ATOM 741 O O . GLU A 1 94 ? -4.759 10.511 4.486 1.00 89.12 94 GLU A O 1
ATOM 746 N N . LEU A 1 95 ? -3.108 9.137 3.889 1.00 91.12 95 LEU A N 1
ATOM 747 C CA . LEU A 1 95 ? -3.921 8.345 2.965 1.00 91.12 95 LEU A CA 1
ATOM 748 C C . LEU A 1 95 ? -4.553 7.134 3.645 1.00 91.12 95 LEU A C 1
ATOM 750 O O . LEU A 1 95 ? -5.742 6.859 3.460 1.00 91.12 95 LEU A O 1
ATOM 754 N N . VAL A 1 96 ? -3.758 6.379 4.404 1.00 93.44 96 VAL A N 1
ATOM 755 C CA . VAL A 1 96 ? -4.173 5.091 4.978 1.00 93.44 96 VAL A CA 1
ATOM 756 C C . VAL A 1 96 ? -4.364 5.125 6.492 1.00 93.44 96 VAL A C 1
ATOM 758 O O . VAL A 1 96 ? -4.967 4.196 7.021 1.00 93.44 96 VAL A O 1
ATOM 761 N N . GLY A 1 97 ? -3.948 6.199 7.167 1.00 92.62 97 GLY A N 1
ATOM 762 C CA . GLY A 1 97 ? -3.870 6.313 8.625 1.00 92.62 97 GLY A CA 1
ATOM 763 C C . GLY A 1 97 ? -2.490 5.927 9.170 1.00 92.62 97 GLY A C 1
ATOM 764 O O . GLY A 1 97 ? -1.691 5.305 8.475 1.00 92.62 97 GLY A O 1
ATOM 765 N N . ASP A 1 98 ? -2.208 6.270 10.428 1.00 92.38 98 ASP A N 1
ATOM 766 C CA . ASP A 1 98 ? -0.972 5.873 11.116 1.00 92.38 98 ASP A CA 1
ATOM 767 C C . ASP A 1 98 ? -1.111 4.467 11.726 1.00 92.38 98 ASP A C 1
ATOM 769 O O . ASP A 1 98 ? -1.906 4.242 12.643 1.00 92.38 98 ASP A O 1
ATOM 773 N N . TRP A 1 99 ? -0.346 3.509 11.195 1.00 93.38 99 TRP A N 1
ATOM 774 C CA . TRP A 1 99 ? -0.311 2.114 11.656 1.00 93.38 99 TRP A CA 1
ATOM 775 C C . TRP A 1 99 ? 0.831 1.822 12.644 1.00 93.38 99 TRP A C 1
ATOM 777 O O . TRP A 1 99 ? 1.003 0.678 13.090 1.00 93.38 99 TRP A O 1
ATOM 787 N N . THR A 1 100 ? 1.639 2.825 12.983 1.00 92.31 100 THR A N 1
ATOM 788 C CA . THR A 1 100 ? 2.781 2.689 13.891 1.00 92.31 100 THR A CA 1
ATOM 789 C C . THR A 1 100 ? 2.349 2.715 15.353 1.00 92.31 100 THR A C 1
ATOM 791 O O . THR A 1 100 ? 1.197 2.985 15.684 1.00 92.31 100 THR A O 1
ATOM 794 N N . GLU A 1 101 ? 3.285 2.403 16.247 1.00 91.50 101 GLU A N 1
ATOM 795 C CA . GLU A 1 101 ? 3.051 2.435 17.693 1.00 91.50 101 GLU A CA 1
ATOM 796 C C . GLU A 1 101 ? 2.787 3.851 18.228 1.00 91.50 101 GLU A C 1
ATOM 798 O O . GLU A 1 101 ? 2.337 3.983 19.369 1.00 91.50 101 GLU A O 1
ATOM 803 N N . ASP A 1 102 ? 3.035 4.901 17.440 1.00 90.94 102 ASP A N 1
ATOM 804 C CA . ASP A 1 102 ? 2.739 6.284 17.820 1.00 90.94 102 ASP A CA 1
ATOM 805 C C . AS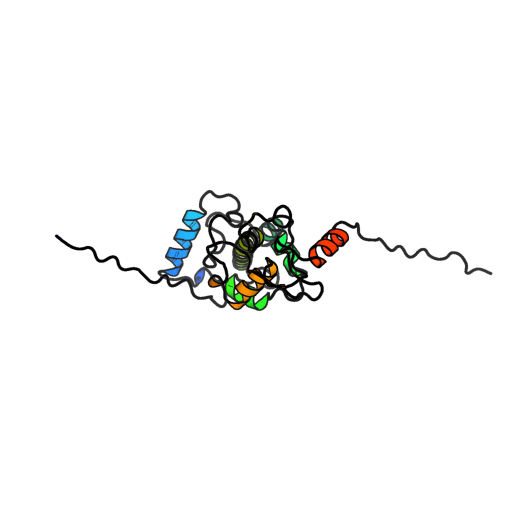P A 1 102 ? 1.224 6.536 17.886 1.00 90.94 102 ASP A C 1
ATOM 807 O O . ASP A 1 102 ? 0.756 7.243 18.786 1.00 90.94 102 ASP A O 1
ATOM 811 N N . ASN A 1 103 ? 0.437 5.851 17.049 1.00 92.00 103 ASN A N 1
ATOM 812 C CA . ASN A 1 103 ? -1.018 5.847 17.136 1.00 92.00 103 ASN A CA 1
ATOM 813 C C . ASN A 1 103 ? -1.509 4.979 18.309 1.00 92.00 103 ASN A C 1
ATOM 815 O O . ASN A 1 103 ? -1.504 3.746 18.258 1.00 92.00 103 ASN A O 1
ATOM 819 N N . LYS A 1 104 ? -1.965 5.638 19.382 1.00 93.25 104 LYS A N 1
ATOM 820 C CA . LYS A 1 104 ? -2.420 4.979 20.619 1.00 93.25 104 LYS A CA 1
ATOM 821 C C . LYS A 1 104 ? -3.852 4.444 20.560 1.00 93.25 104 LYS A C 1
ATOM 823 O O . LYS A 1 104 ? -4.248 3.740 21.486 1.00 93.25 104 LYS A O 1
ATOM 828 N N . ASP A 1 105 ? -4.618 4.743 19.509 1.00 94.00 105 ASP A N 1
ATOM 829 C CA . ASP A 1 105 ? -5.926 4.122 19.292 1.00 94.00 105 ASP A CA 1
ATOM 830 C C . ASP A 1 105 ? -5.735 2.759 18.598 1.00 94.00 105 ASP A C 1
ATOM 832 O O . ASP A 1 105 ? -5.394 2.707 17.411 1.00 94.00 105 ASP A O 1
ATOM 836 N N . PRO A 1 106 ? -5.971 1.633 19.299 1.00 94.38 106 PRO A N 1
ATOM 837 C CA . PRO A 1 106 ? -5.720 0.307 18.744 1.00 94.38 106 PRO A CA 1
ATOM 838 C C . PRO A 1 106 ? -6.622 -0.025 17.549 1.00 94.38 106 PRO A C 1
ATOM 840 O O . PRO A 1 106 ? -6.208 -0.783 16.671 1.00 94.38 106 PRO A O 1
ATOM 843 N N . ASN A 1 107 ? -7.839 0.524 17.487 1.00 93.94 107 ASN A N 1
ATOM 844 C CA . ASN A 1 107 ? -8.752 0.264 16.378 1.00 93.94 107 ASN A CA 1
ATOM 845 C C . ASN A 1 107 ? -8.363 1.073 15.147 1.00 93.94 107 ASN A C 1
ATOM 847 O O . ASN A 1 107 ? -8.259 0.497 14.064 1.00 93.94 107 ASN A O 1
ATOM 851 N N . ALA A 1 108 ? -8.094 2.370 15.320 1.00 92.94 108 ALA A N 1
ATOM 852 C CA . ALA A 1 108 ? -7.640 3.219 14.223 1.00 92.94 108 ALA A CA 1
ATOM 853 C C . ALA A 1 108 ? -6.313 2.711 13.642 1.00 92.94 108 ALA A C 1
ATOM 855 O O . ALA A 1 108 ? -6.154 2.638 12.425 1.00 92.94 108 ALA A O 1
ATOM 856 N N . ARG A 1 109 ? -5.388 2.273 14.503 1.00 95.56 109 ARG A N 1
ATOM 857 C CA . ARG A 1 109 ? -4.107 1.698 14.084 1.00 95.56 109 ARG A CA 1
ATOM 858 C C . ARG A 1 109 ? -4.272 0.380 13.320 1.00 95.56 109 ARG A C 1
ATOM 860 O O . ARG A 1 109 ? -3.582 0.156 12.328 1.00 95.56 109 ARG A O 1
ATOM 867 N N . ALA A 1 110 ? -5.182 -0.495 13.752 1.00 96.94 110 ALA A N 1
ATOM 868 C CA . ALA A 1 110 ? -5.460 -1.751 13.053 1.00 96.94 110 ALA A CA 1
ATOM 869 C C . ALA A 1 110 ? -6.128 -1.520 11.687 1.00 96.94 110 ALA A C 1
ATOM 871 O O . ALA A 1 110 ? -5.785 -2.181 10.707 1.00 96.94 110 ALA A O 1
ATOM 872 N N . ASP A 1 111 ? -7.030 -0.544 11.596 1.00 96.12 111 ASP A N 1
ATOM 873 C CA . ASP A 1 111 ? -7.627 -0.138 10.326 1.00 96.12 111 ASP A CA 1
ATOM 874 C C . ASP A 1 111 ? -6.594 0.494 9.382 1.00 96.12 111 ASP A C 1
ATOM 876 O O . ASP A 1 111 ? -6.599 0.205 8.183 1.00 96.12 111 ASP A O 1
ATOM 880 N N . ALA A 1 112 ? -5.657 1.279 9.920 1.00 95.69 112 ALA A N 1
ATOM 881 C CA . A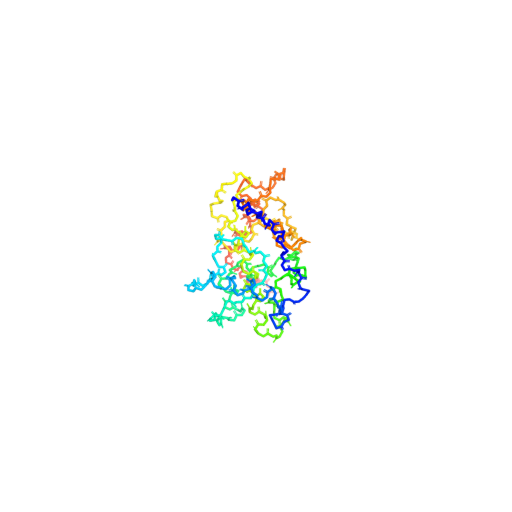LA A 1 112 ? -4.545 1.824 9.155 1.00 95.69 112 ALA A CA 1
ATOM 882 C C . ALA A 1 112 ? -3.609 0.736 8.617 1.00 95.69 112 ALA A C 1
ATOM 884 O O . ALA A 1 112 ? -3.262 0.744 7.435 1.00 95.69 112 ALA A O 1
ATOM 885 N N . ALA A 1 113 ? -3.262 -0.249 9.452 1.00 97.56 113 ALA A N 1
ATOM 886 C CA . ALA A 1 113 ? -2.463 -1.398 9.035 1.00 97.56 113 ALA A CA 1
ATOM 887 C C . ALA A 1 113 ? -3.155 -2.181 7.909 1.00 97.56 113 ALA A C 1
ATOM 889 O O . ALA A 1 113 ? -2.505 -2.568 6.938 1.00 97.56 113 ALA A O 1
ATOM 890 N N . PHE A 1 114 ? -4.475 -2.371 8.001 1.00 97.81 114 PHE A N 1
ATOM 891 C CA . PHE A 1 114 ? -5.271 -3.024 6.960 1.00 97.81 114 PHE A CA 1
ATOM 892 C C . PHE A 1 114 ? -5.233 -2.259 5.631 1.00 97.81 114 PHE A C 1
ATOM 894 O O . PHE A 1 114 ? -4.975 -2.848 4.579 1.00 97.81 114 PHE A O 1
ATOM 901 N N . ASN A 1 115 ? -5.455 -0.942 5.668 1.00 97.31 115 ASN A N 1
ATOM 902 C CA . ASN A 1 115 ? -5.416 -0.093 4.477 1.00 97.31 115 ASN A CA 1
ATOM 903 C C . ASN A 1 115 ? -4.021 -0.105 3.824 1.00 97.31 115 ASN A C 1
ATOM 905 O O . ASN A 1 115 ? -3.909 -0.305 2.614 1.00 97.31 115 ASN A O 1
ATOM 909 N N . ALA A 1 116 ? -2.958 0.037 4.623 1.00 97.31 116 ALA A N 1
ATOM 910 C CA . ALA A 1 116 ? -1.580 -0.030 4.143 1.00 97.31 116 ALA A CA 1
ATOM 911 C C . ALA A 1 116 ? -1.266 -1.395 3.511 1.00 97.31 116 ALA A C 1
ATOM 913 O O . ALA A 1 116 ? -0.710 -1.463 2.415 1.00 97.31 116 ALA A O 1
ATOM 914 N N . ALA A 1 117 ? -1.674 -2.488 4.164 1.00 97.81 117 ALA A N 1
ATOM 915 C CA . ALA A 1 117 ? -1.480 -3.842 3.658 1.00 97.81 117 ALA A CA 1
ATOM 916 C C . ALA A 1 117 ? -2.181 -4.064 2.309 1.00 97.81 117 ALA A C 1
ATOM 918 O O . ALA A 1 117 ? -1.585 -4.665 1.417 1.00 97.81 117 ALA A O 1
ATOM 919 N N . ARG A 1 118 ? -3.400 -3.535 2.127 1.00 97.69 118 ARG A N 1
ATOM 920 C CA . ARG A 1 118 ? -4.122 -3.584 0.843 1.00 97.69 118 ARG A CA 1
ATOM 921 C C . ARG A 1 118 ? -3.336 -2.941 -0.286 1.00 97.69 118 ARG A C 1
ATOM 923 O O . ARG A 1 118 ? -3.182 -3.542 -1.347 1.00 97.69 118 ARG A O 1
ATOM 930 N N . VAL A 1 119 ? -2.850 -1.725 -0.055 1.00 98.06 119 VAL A N 1
ATOM 931 C CA . VAL A 1 119 ? -2.085 -0.976 -1.056 1.00 98.06 119 VAL A CA 1
ATOM 932 C C . VAL A 1 119 ? -0.776 -1.693 -1.370 1.00 98.06 119 VAL A C 1
ATOM 934 O O . VAL A 1 119 ? -0.473 -1.916 -2.537 1.00 98.06 119 VAL A O 1
ATOM 937 N N . LEU A 1 120 ? -0.030 -2.120 -0.350 1.00 97.62 120 LEU A N 1
ATOM 938 C CA . LEU A 1 120 ? 1.253 -2.794 -0.542 1.00 97.62 120 LEU A CA 1
ATOM 939 C C . LEU A 1 120 ? 1.111 -4.134 -1.264 1.00 97.62 120 LEU A C 1
ATOM 941 O O . LEU A 1 120 ? 1.892 -4.397 -2.171 1.00 97.62 120 LEU A O 1
ATOM 945 N N . ASN A 1 121 ? 0.107 -4.948 -0.926 1.00 97.44 121 ASN A N 1
ATOM 946 C CA . ASN A 1 121 ? -0.152 -6.202 -1.638 1.00 97.44 121 ASN A CA 1
ATOM 947 C C . ASN A 1 121 ? -0.511 -5.943 -3.107 1.00 97.44 121 ASN A C 1
ATOM 949 O O . ASN A 1 121 ? -0.011 -6.634 -3.996 1.00 97.44 121 ASN A O 1
ATOM 953 N N . TYR A 1 122 ? -1.339 -4.928 -3.380 1.00 97.75 122 TYR A N 1
ATOM 954 C CA . TYR A 1 122 ? -1.654 -4.542 -4.754 1.00 97.75 122 TYR A CA 1
ATOM 955 C C . TYR A 1 122 ? -0.389 -4.101 -5.501 1.00 97.75 122 TYR A C 1
ATOM 957 O O . TYR A 1 122 ? -0.095 -4.618 -6.568 1.00 97.75 122 TYR A O 1
ATOM 965 N N . ILE A 1 123 ? 0.418 -3.208 -4.933 1.00 97.69 123 ILE A N 1
ATOM 966 C CA . ILE A 1 123 ? 1.643 -2.720 -5.581 1.00 97.69 123 ILE A CA 1
ATOM 967 C C . ILE A 1 123 ? 2.659 -3.848 -5.811 1.00 97.69 123 ILE A C 1
ATOM 969 O O . ILE A 1 123 ? 3.247 -3.946 -6.890 1.00 97.69 123 ILE A O 1
ATOM 973 N N . ASP A 1 124 ? 2.867 -4.713 -4.823 1.00 96.56 124 ASP A N 1
ATOM 974 C CA . ASP A 1 124 ? 3.835 -5.805 -4.903 1.00 96.56 124 ASP A CA 1
ATOM 975 C C . ASP A 1 124 ? 3.490 -6.794 -6.020 1.00 96.56 124 ASP A C 1
ATOM 977 O O . ASP A 1 124 ? 4.358 -7.173 -6.803 1.00 96.56 124 ASP A O 1
ATOM 981 N N . THR A 1 125 ? 2.202 -7.105 -6.175 1.00 96.00 125 THR A N 1
ATOM 982 C CA . THR A 1 125 ? 1.680 -8.017 -7.207 1.00 96.00 125 THR A CA 1
ATOM 983 C C . THR A 1 125 ? 1.497 -7.377 -8.585 1.00 96.00 125 THR A C 1
ATOM 985 O O . THR A 1 125 ? 0.964 -8.024 -9.489 1.00 96.00 125 THR A O 1
ATOM 988 N N . SER A 1 126 ? 1.946 -6.130 -8.771 1.00 97.19 126 SER A N 1
ATOM 989 C CA . SER A 1 126 ? 1.938 -5.453 -10.073 1.00 97.19 126 SER A CA 1
ATOM 990 C C . SER A 1 126 ? 2.565 -6.301 -11.176 1.00 97.19 126 SER A C 1
ATOM 992 O O . SER A 1 126 ? 3.467 -7.104 -10.950 1.00 97.19 126 SER A O 1
ATOM 994 N N . LEU A 1 127 ? 2.118 -6.103 -12.408 1.00 97.38 127 LEU A N 1
ATOM 995 C CA . LEU A 1 127 ? 2.788 -6.620 -13.592 1.00 97.38 127 LEU A CA 1
ATOM 996 C C . LEU A 1 127 ? 4.005 -5.753 -13.923 1.00 97.38 127 LEU A C 1
ATOM 998 O O . LEU A 1 127 ? 4.066 -4.576 -13.573 1.00 97.38 127 LEU A O 1
ATOM 1002 N N . SER A 1 128 ? 4.968 -6.299 -14.664 1.00 96.75 128 SER A N 1
ATOM 1003 C CA . SER A 1 128 ? 6.070 -5.491 -15.192 1.00 96.75 128 SER A CA 1
ATOM 1004 C C . SER A 1 128 ? 5.567 -4.367 -16.108 1.00 96.75 128 SER A C 1
ATOM 1006 O O . SER A 1 128 ? 4.413 -4.368 -16.544 1.00 96.75 128 SER A O 1
ATOM 1008 N N . ALA A 1 129 ? 6.454 -3.448 -16.499 1.00 96.06 129 ALA A N 1
ATOM 1009 C CA . ALA A 1 129 ? 6.123 -2.412 -17.482 1.00 96.06 129 ALA A CA 1
ATOM 1010 C C . ALA A 1 129 ? 5.615 -2.985 -18.820 1.00 96.06 129 ALA A C 1
ATOM 1012 O O . ALA A 1 129 ? 4.812 -2.365 -19.518 1.00 96.06 129 ALA A O 1
ATOM 1013 N N . GLU A 1 130 ? 6.023 -4.214 -19.155 1.00 95.44 130 GLU A N 1
ATOM 1014 C CA . GLU A 1 130 ? 5.570 -4.972 -20.326 1.00 95.44 130 GLU A CA 1
ATOM 1015 C C . GLU A 1 130 ? 4.288 -5.790 -20.077 1.00 95.44 130 GLU A C 1
ATOM 1017 O O . GLU A 1 130 ? 3.746 -6.374 -21.016 1.00 95.44 130 GLU A O 1
ATOM 1022 N N . GLY A 1 131 ? 3.733 -5.762 -18.862 1.00 95.75 131 GLY A N 1
ATOM 1023 C CA . GLY A 1 131 ? 2.507 -6.475 -18.489 1.00 95.75 131 GLY A CA 1
ATOM 1024 C C . GLY A 1 131 ? 2.725 -7.942 -18.208 1.00 95.75 131 GLY A C 1
ATOM 1025 O O . GLY A 1 131 ? 1.793 -8.733 -18.317 1.00 95.75 131 GLY A O 1
ATOM 1026 N N . LYS A 1 132 ? 3.967 -8.323 -17.923 1.00 96.06 132 LYS A N 1
ATOM 1027 C CA . LYS A 1 132 ? 4.324 -9.707 -17.652 1.00 96.06 132 LYS A CA 1
ATOM 1028 C C . LYS A 1 132 ? 4.325 -9.944 -16.156 1.00 96.06 132 LYS A C 1
ATOM 1030 O O . LYS A 1 132 ? 4.654 -9.055 -15.372 1.00 96.06 132 LYS A O 1
ATOM 1035 N N . TYR A 1 133 ? 4.000 -11.173 -15.785 1.00 94.62 133 TYR A N 1
ATOM 1036 C CA . TYR A 1 133 ? 4.212 -11.657 -14.433 1.00 94.62 133 TYR A CA 1
ATOM 1037 C C . TYR A 1 133 ? 5.690 -11.518 -14.044 1.00 94.62 133 TYR A C 1
ATOM 1039 O O . TYR A 1 133 ? 6.576 -11.779 -14.861 1.00 94.62 133 TYR A O 1
ATOM 1047 N N . ARG A 1 134 ? 5.944 -11.097 -12.804 1.00 93.94 134 ARG A N 1
ATOM 1048 C CA . ARG A 1 134 ? 7.286 -10.738 -12.321 1.00 93.94 134 ARG A CA 1
ATOM 1049 C C . ARG A 1 134 ? 8.017 -11.886 -11.608 1.00 93.94 134 ARG A C 1
ATOM 1051 O O . ARG A 1 134 ? 9.123 -11.690 -11.134 1.00 93.94 134 ARG A O 1
ATOM 1058 N N . GLY A 1 135 ? 7.465 -13.099 -11.554 1.00 90.69 135 GLY A N 1
ATOM 1059 C CA . GLY A 1 135 ? 8.172 -14.243 -10.955 1.00 90.69 135 GLY A CA 1
ATOM 1060 C C . GLY A 1 135 ? 8.297 -14.127 -9.433 1.00 90.69 135 GLY A C 1
ATOM 1061 O O . GLY A 1 135 ? 7.350 -13.711 -8.784 1.00 90.69 135 GLY A O 1
ATOM 1062 N N . ASP A 1 136 ? 9.455 -14.468 -8.869 1.00 88.00 136 ASP A N 1
ATOM 1063 C CA . ASP A 1 136 ? 9.675 -14.525 -7.409 1.00 88.00 136 ASP A CA 1
ATOM 1064 C C . ASP A 1 136 ? 10.070 -13.168 -6.785 1.00 88.00 136 ASP A C 1
ATOM 1066 O O . ASP A 1 136 ? 10.439 -13.073 -5.606 1.00 88.00 136 ASP A O 1
ATOM 1070 N N . VAL A 1 137 ? 10.048 -12.086 -7.576 1.00 87.56 137 VAL A N 1
ATOM 1071 C CA . VAL A 1 137 ? 10.330 -10.737 -7.060 1.00 87.56 137 VAL A CA 1
ATOM 1072 C C . VAL A 1 137 ? 9.114 -10.070 -6.409 1.00 87.56 137 VAL A C 1
ATOM 1074 O O . VAL A 1 137 ? 9.280 -9.020 -5.804 1.00 87.56 137 VAL A O 1
ATOM 1077 N N . HIS A 1 138 ? 7.925 -10.677 -6.477 1.00 85.62 138 HIS A N 1
ATOM 1078 C CA . HIS A 1 138 ? 6.780 -10.330 -5.618 1.00 85.62 138 HIS A CA 1
ATOM 1079 C C . HIS A 1 138 ? 6.522 -11.452 -4.601 1.00 85.62 138 HIS A C 1
ATOM 1081 O O . HIS A 1 138 ? 7.036 -12.563 -4.744 1.00 85.62 138 HIS A O 1
ATOM 1087 N N . GLY A 1 139 ? 5.779 -11.161 -3.534 1.00 85.06 139 GLY A N 1
ATOM 1088 C CA . GLY A 1 139 ? 5.414 -12.114 -2.482 1.00 85.06 139 GLY A CA 1
ATOM 1089 C C . GLY A 1 139 ? 6.566 -12.521 -1.556 1.00 85.06 139 GLY A C 1
ATOM 1090 O O . GLY A 1 139 ? 6.386 -13.339 -0.657 1.00 85.06 139 GLY A O 1
ATOM 1091 N N . ASN A 1 140 ? 7.753 -11.943 -1.736 1.00 86.12 140 ASN A N 1
ATOM 1092 C CA . ASN A 1 140 ? 8.961 -12.280 -0.977 1.00 86.12 140 ASN A CA 1
ATOM 1093 C C . ASN A 1 140 ? 9.146 -11.429 0.298 1.00 86.12 140 ASN A C 1
ATOM 1095 O O . ASN A 1 140 ? 10.159 -11.544 0.990 1.00 86.12 140 ASN A O 1
ATOM 1099 N N . GLY A 1 141 ? 8.179 -10.558 0.605 1.00 88.00 141 GLY A N 1
ATOM 1100 C CA . GLY A 1 141 ? 8.216 -9.681 1.773 1.00 88.00 141 GLY A CA 1
ATOM 1101 C C . GLY A 1 141 ? 9.079 -8.428 1.616 1.00 88.00 141 GLY A C 1
ATOM 1102 O O . GLY A 1 141 ? 9.309 -7.728 2.605 1.00 88.00 141 GLY A O 1
ATOM 1103 N N . VAL A 1 142 ? 9.566 -8.134 0.410 1.00 89.06 142 VAL A N 1
ATOM 1104 C CA . VAL A 1 142 ? 10.355 -6.944 0.087 1.00 89.06 142 VAL A CA 1
ATOM 1105 C C . VAL A 1 142 ? 9.644 -6.152 -1.000 1.00 89.06 142 VAL A C 1
ATOM 1107 O O . VAL A 1 142 ? 9.350 -6.678 -2.065 1.00 89.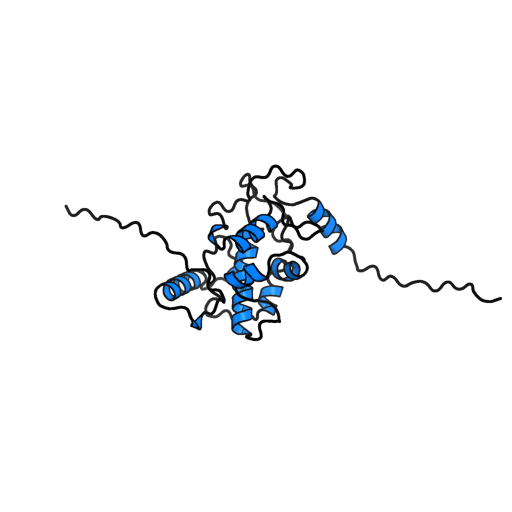06 142 VAL A O 1
ATOM 1110 N N . LEU A 1 143 ? 9.429 -4.859 -0.752 1.00 92.62 143 LEU A N 1
ATOM 1111 C CA . LEU A 1 143 ? 8.995 -3.949 -1.804 1.00 92.62 143 LEU A CA 1
ATOM 1112 C C . LEU A 1 143 ? 10.201 -3.592 -2.678 1.00 92.62 143 LEU A C 1
ATOM 1114 O O . LEU A 1 143 ? 11.074 -2.823 -2.270 1.00 92.62 143 LEU A O 1
ATOM 1118 N N . GLU A 1 144 ? 10.282 -4.212 -3.849 1.00 92.69 144 GLU A N 1
ATOM 1119 C CA . GLU A 1 144 ? 11.427 -4.069 -4.748 1.00 92.69 144 GLU A CA 1
ATOM 1120 C C . GLU A 1 144 ? 11.593 -2.626 -5.256 1.00 92.69 144 GLU A C 1
ATOM 1122 O O . GLU A 1 144 ? 10.611 -1.939 -5.541 1.00 92.69 144 GLU A O 1
ATOM 1127 N N . GLY A 1 145 ? 12.847 -2.184 -5.417 1.00 92.50 145 GLY A N 1
ATOM 1128 C CA . GLY A 1 145 ? 13.176 -0.910 -6.066 1.00 92.50 145 GLY A CA 1
ATOM 1129 C C . GLY A 1 145 ? 13.623 0.238 -5.164 1.00 92.50 145 GLY A C 1
ATOM 1130 O O . GLY A 1 145 ? 14.005 1.286 -5.690 1.00 92.50 145 GLY A O 1
ATOM 1131 N N . PHE A 1 146 ? 13.639 0.050 -3.841 1.00 90.12 146 PHE A N 1
ATOM 1132 C CA . PHE A 1 146 ? 14.355 0.962 -2.948 1.00 90.12 146 PHE A CA 1
ATOM 1133 C C . PHE A 1 146 ? 15.872 0.835 -3.151 1.00 90.12 146 PHE A C 1
ATOM 1135 O O . PHE A 1 146 ? 16.404 -0.269 -3.313 1.00 90.12 146 PHE A O 1
ATOM 1142 N N . THR A 1 147 ? 16.579 1.958 -3.145 1.00 85.75 147 THR A N 1
ATOM 1143 C CA . THR A 1 147 ? 18.042 2.011 -3.094 1.00 85.75 147 THR A CA 1
ATOM 1144 C C . THR A 1 147 ? 18.526 1.893 -1.650 1.00 85.75 147 THR A C 1
ATOM 1146 O O . THR A 1 147 ? 17.772 2.036 -0.686 1.00 85.75 147 THR A O 1
ATOM 1149 N N . SER A 1 148 ? 19.826 1.679 -1.489 1.00 79.06 148 SER A N 1
ATOM 1150 C CA . SER A 1 148 ? 20.518 1.752 -0.199 1.00 79.06 148 SER A CA 1
ATOM 1151 C C . SER A 1 148 ? 20.417 3.125 0.483 1.00 79.06 148 SER A C 1
ATOM 1153 O O . SER A 1 148 ? 20.447 3.181 1.713 1.00 79.06 148 SER A O 1
ATOM 1155 N N . SER A 1 149 ? 20.257 4.213 -0.281 1.00 80.38 149 SER A N 1
ATOM 1156 C CA . SER A 1 149 ? 19.972 5.553 0.254 1.00 80.38 149 SER A CA 1
ATOM 1157 C C . SER A 1 149 ? 18.535 5.715 0.753 1.00 80.38 149 SER A C 1
ATOM 1159 O O . SER A 1 149 ? 18.298 6.605 1.563 1.00 80.38 149 SER A O 1
ATOM 1161 N N . GLY A 1 150 ? 17.611 4.837 0.345 1.00 79.50 150 GLY A N 1
ATOM 1162 C CA . GLY A 1 150 ? 16.183 4.928 0.659 1.00 79.50 150 GLY A CA 1
ATOM 1163 C C . GLY A 1 150 ? 15.324 5.465 -0.487 1.00 79.50 150 GLY A C 1
ATOM 1164 O O . GLY A 1 150 ? 14.103 5.471 -0.360 1.00 79.50 150 GLY A O 1
ATOM 1165 N N . ASP A 1 151 ? 15.927 5.849 -1.614 1.00 87.25 151 ASP A N 1
ATOM 1166 C CA . ASP A 1 151 ? 15.212 6.366 -2.779 1.00 87.25 151 ASP A CA 1
ATOM 1167 C C . ASP A 1 151 ? 14.438 5.259 -3.497 1.00 87.25 151 ASP A C 1
ATOM 1169 O O . ASP A 1 151 ? 14.921 4.141 -3.673 1.00 87.25 151 ASP A O 1
ATOM 1173 N N . ALA A 1 152 ? 13.239 5.576 -3.974 1.00 92.12 152 ALA A N 1
ATOM 1174 C CA . ALA A 1 152 ? 12.439 4.674 -4.789 1.00 92.12 152 ALA A CA 1
ATOM 1175 C C . ALA A 1 152 ? 12.710 4.892 -6.286 1.00 92.12 152 ALA A C 1
ATOM 1177 O O . ALA A 1 152 ? 12.520 5.996 -6.805 1.00 92.12 152 ALA A O 1
ATOM 1178 N N . ARG A 1 153 ? 13.120 3.840 -7.008 1.00 93.94 153 ARG A N 1
ATOM 1179 C CA . ARG A 1 153 ? 13.350 3.917 -8.461 1.00 93.94 153 ARG A CA 1
ATOM 1180 C C . ARG A 1 153 ? 12.040 3.831 -9.246 1.00 93.94 153 ARG A C 1
ATOM 1182 O O . ARG A 1 153 ? 11.201 2.970 -8.987 1.00 93.94 153 ARG A O 1
ATOM 1189 N N . ARG A 1 154 ? 11.874 4.682 -10.259 1.00 94.69 154 ARG A N 1
ATOM 1190 C CA . ARG A 1 154 ? 10.711 4.627 -11.160 1.00 94.69 154 ARG A CA 1
ATOM 1191 C C . ARG A 1 154 ? 10.692 3.314 -11.950 1.00 94.69 154 ARG A C 1
ATOM 1193 O O . ARG A 1 154 ? 11.739 2.824 -12.362 1.00 94.69 154 ARG A O 1
ATOM 1200 N N . GLY A 1 155 ? 9.497 2.776 -12.189 1.00 95.50 155 GLY A N 1
ATOM 1201 C CA . GLY A 1 155 ? 9.309 1.483 -12.857 1.00 95.50 155 GLY A CA 1
ATOM 1202 C C . GLY A 1 155 ? 9.521 0.269 -11.953 1.00 95.50 155 GLY A C 1
ATOM 1203 O O . GLY A 1 155 ? 9.725 -0.838 -12.442 1.00 95.50 155 GLY A O 1
ATOM 1204 N N . THR A 1 156 ? 9.454 0.482 -10.638 1.00 96.44 156 THR A N 1
ATOM 1205 C CA . THR A 1 156 ? 9.521 -0.551 -9.598 1.00 96.44 156 THR A CA 1
ATOM 1206 C C . THR A 1 156 ? 8.316 -0.434 -8.654 1.00 96.44 156 THR A C 1
ATOM 1208 O O . THR A 1 156 ? 7.680 0.627 -8.619 1.00 96.44 156 THR A O 1
ATOM 1211 N N . PRO A 1 157 ? 8.005 -1.467 -7.852 1.00 96.31 157 PRO A N 1
ATOM 1212 C CA . PRO A 1 157 ? 7.009 -1.376 -6.781 1.00 96.31 157 PRO A CA 1
ATOM 1213 C C . PRO A 1 157 ? 7.254 -0.227 -5.804 1.00 96.31 157 PRO A C 1
ATOM 1215 O O . PRO A 1 157 ? 6.319 0.489 -5.461 1.00 96.31 157 PRO A O 1
ATOM 1218 N N . ALA A 1 158 ? 8.502 0.001 -5.387 1.00 95.62 158 ALA A N 1
ATOM 1219 C CA . ALA A 1 158 ? 8.844 1.126 -4.522 1.00 95.62 158 ALA A CA 1
ATOM 1220 C C . ALA A 1 158 ? 8.519 2.470 -5.191 1.00 95.62 158 ALA A C 1
ATOM 1222 O O . ALA A 1 158 ? 8.021 3.380 -4.533 1.00 95.62 158 ALA A O 1
ATOM 1223 N N . GLY A 1 159 ? 8.756 2.587 -6.503 1.00 96.00 159 GLY A N 1
ATOM 1224 C CA . GLY A 1 159 ? 8.377 3.766 -7.286 1.00 96.00 159 GLY A CA 1
ATOM 1225 C C . GLY A 1 159 ? 6.867 4.002 -7.276 1.00 96.00 159 GLY A C 1
ATOM 1226 O O . GLY A 1 159 ? 6.426 5.102 -6.972 1.00 96.00 159 GLY A O 1
ATOM 1227 N N . MET A 1 160 ? 6.075 2.952 -7.497 1.00 97.25 160 MET A N 1
ATOM 1228 C CA . MET A 1 160 ? 4.612 3.043 -7.428 1.00 97.25 160 MET A CA 1
ATOM 1229 C C . MET A 1 160 ? 4.110 3.355 -6.008 1.00 97.25 160 MET A C 1
ATOM 1231 O O . MET A 1 160 ? 3.127 4.074 -5.853 1.00 97.25 160 MET A O 1
ATOM 1235 N N . TRP A 1 161 ? 4.779 2.858 -4.962 1.00 97.12 161 TRP A N 1
ATOM 1236 C CA . TRP A 1 161 ? 4.492 3.258 -3.580 1.00 97.12 161 TRP A CA 1
ATOM 1237 C C . TRP A 1 161 ? 4.763 4.740 -3.361 1.00 97.12 161 TRP A C 1
ATOM 1239 O O . TRP A 1 161 ? 3.929 5.429 -2.783 1.00 97.12 161 TRP A O 1
ATOM 1249 N N . LYS A 1 162 ? 5.886 5.250 -3.869 1.00 95.50 162 LYS A N 1
ATOM 1250 C CA . LYS A 1 162 ? 6.189 6.678 -3.819 1.00 95.50 162 LYS A CA 1
ATOM 1251 C C . LYS A 1 162 ? 5.103 7.496 -4.529 1.00 95.50 162 LYS A C 1
ATOM 1253 O O . LYS A 1 162 ? 4.550 8.402 -3.909 1.00 95.50 162 LYS A O 1
ATOM 1258 N N . ASP A 1 163 ? 4.726 7.119 -5.751 1.00 95.81 163 ASP A N 1
ATOM 1259 C CA . ASP A 1 163 ? 3.651 7.783 -6.500 1.00 95.81 163 ASP A CA 1
ATOM 1260 C C . ASP A 1 163 ? 2.324 7.751 -5.726 1.00 95.81 163 ASP A C 1
ATOM 1262 O O . ASP A 1 163 ? 1.629 8.763 -5.642 1.00 95.81 163 ASP A O 1
ATOM 1266 N N . PHE A 1 164 ? 1.995 6.617 -5.096 1.00 96.50 164 PHE A N 1
ATOM 1267 C CA . PHE A 1 164 ? 0.838 6.496 -4.210 1.00 96.50 164 PHE A CA 1
ATOM 1268 C C . PHE A 1 164 ? 0.915 7.464 -3.030 1.00 96.50 164 PHE A C 1
ATOM 1270 O O . PHE A 1 164 ? -0.066 8.145 -2.757 1.00 96.50 164 PHE A O 1
ATOM 1277 N N . THR A 1 165 ? 2.056 7.571 -2.347 1.00 94.44 165 THR A N 1
ATOM 1278 C CA . THR A 1 165 ? 2.187 8.516 -1.229 1.00 94.44 165 THR A CA 1
ATOM 1279 C C . THR A 1 165 ? 2.042 9.972 -1.670 1.00 94.44 165 THR A C 1
ATOM 1281 O O . THR A 1 165 ? 1.533 10.782 -0.910 1.00 94.44 165 THR A O 1
ATOM 1284 N N . GLU A 1 166 ? 2.431 10.316 -2.898 1.00 93.12 166 GLU A N 1
ATOM 1285 C CA . GLU A 1 166 ? 2.387 11.696 -3.397 1.00 93.12 166 GLU A CA 1
ATOM 1286 C C . GLU A 1 166 ? 1.038 12.076 -4.028 1.00 93.12 166 GLU A C 1
ATOM 1288 O O . GLU A 1 166 ? 0.629 13.234 -3.963 1.00 93.12 166 GLU A O 1
ATOM 1293 N N . GLN A 1 167 ? 0.344 11.121 -4.652 1.00 93.31 167 GLN A N 1
ATOM 1294 C CA . GLN A 1 167 ? -0.849 11.384 -5.472 1.00 93.31 167 GLN A CA 1
ATOM 1295 C C . GLN A 1 167 ? -2.099 10.638 -4.978 1.00 93.31 167 GLN A C 1
ATOM 1297 O O . GLN A 1 167 ? -3.193 10.834 -5.507 1.00 93.31 167 GLN A O 1
ATOM 1302 N N . GLY A 1 168 ? -1.965 9.775 -3.973 1.00 93.44 168 GLY A N 1
ATOM 1303 C CA . GLY A 1 168 ? -3.043 8.953 -3.444 1.00 93.44 168 GLY A CA 1
ATOM 1304 C C . GLY A 1 168 ? -3.423 7.780 -4.348 1.00 93.44 168 GLY A C 1
ATOM 1305 O O . GLY A 1 168 ? -2.666 7.313 -5.200 1.00 93.44 168 GLY A O 1
ATOM 1306 N N . TYR A 1 169 ? -4.648 7.289 -4.165 1.00 93.44 169 TYR A N 1
ATOM 1307 C CA . TYR A 1 169 ? -5.160 6.089 -4.836 1.00 93.44 169 TYR A CA 1
ATOM 1308 C C . TYR A 1 169 ? -5.227 6.192 -6.368 1.00 93.44 169 TYR A C 1
ATOM 1310 O O . TYR A 1 169 ? -5.238 5.167 -7.047 1.00 93.44 169 TYR A O 1
ATOM 1318 N N . THR A 1 170 ? -5.219 7.400 -6.939 1.00 92.25 170 THR A N 1
ATOM 1319 C CA . THR A 1 170 ? -5.191 7.597 -8.397 1.00 92.25 170 THR A CA 1
ATOM 1320 C C . THR A 1 170 ? -3.851 7.232 -9.033 1.00 92.25 170 THR A C 1
ATOM 1322 O O . THR A 1 170 ? -3.820 6.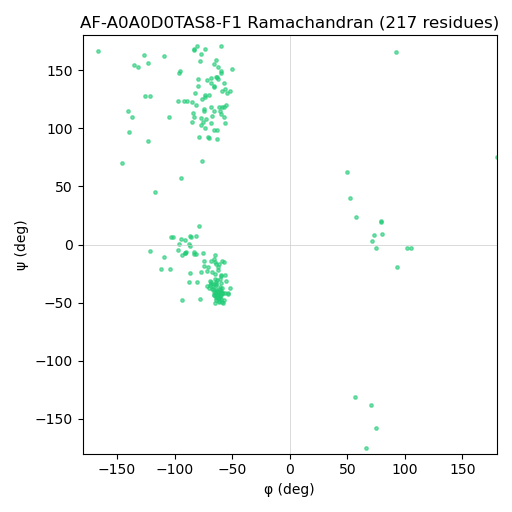969 -10.232 1.00 92.25 170 THR A O 1
ATOM 1325 N N . ALA A 1 171 ? -2.763 7.165 -8.256 1.00 94.38 171 ALA A N 1
ATOM 1326 C CA . ALA A 1 171 ? -1.481 6.641 -8.735 1.00 94.38 171 ALA A CA 1
ATOM 1327 C C . ALA A 1 171 ? -1.531 5.135 -9.021 1.00 94.38 171 ALA A C 1
ATOM 1329 O O . ALA A 1 171 ? -0.737 4.614 -9.804 1.00 94.38 171 ALA A O 1
ATOM 1330 N N . LEU A 1 172 ? -2.461 4.416 -8.386 1.00 95.38 172 LEU A N 1
ATOM 1331 C CA . LEU A 1 172 ? -2.644 2.997 -8.636 1.00 95.38 172 LEU A CA 1
ATOM 1332 C C . LEU A 1 172 ? -3.330 2.826 -9.993 1.00 95.38 172 LEU A C 1
ATOM 1334 O O . LEU A 1 172 ? -4.466 3.258 -10.219 1.00 95.38 172 LEU A O 1
ATOM 1338 N N . ARG A 1 173 ? -2.615 2.187 -10.914 1.00 91.25 173 ARG A N 1
ATOM 1339 C CA . ARG A 1 173 ? -3.052 2.029 -12.300 1.00 91.25 173 ARG A CA 1
ATOM 1340 C C . ARG A 1 173 ? -4.065 0.898 -12.439 1.00 91.25 173 ARG A C 1
ATOM 1342 O O . ARG A 1 173 ? -3.918 -0.154 -11.813 1.00 91.25 173 ARG A O 1
ATOM 1349 N N . ASP A 1 174 ? -5.049 1.100 -13.313 1.00 91.25 174 ASP A N 1
ATOM 1350 C CA . ASP A 1 174 ? -6.083 0.100 -13.628 1.00 91.25 174 ASP A CA 1
ATOM 1351 C C . ASP A 1 174 ? -5.527 -1.095 -14.407 1.00 91.25 174 ASP A C 1
ATOM 1353 O O . ASP A 1 174 ? -6.007 -2.214 -14.257 1.00 91.25 174 ASP A O 1
ATOM 1357 N N . ASP A 1 175 ? -4.495 -0.868 -15.224 1.00 94.00 175 ASP A N 1
ATOM 1358 C CA . ASP A 1 175 ? -3.789 -1.939 -15.933 1.00 94.00 175 ASP A CA 1
ATOM 1359 C C . ASP A 1 175 ? -2.850 -2.741 -15.021 1.00 94.00 175 ASP A C 1
ATOM 1361 O O . ASP A 1 175 ? -2.315 -3.762 -15.451 1.00 94.00 175 ASP A O 1
ATOM 1365 N N . HIS A 1 176 ? -2.671 -2.286 -13.773 1.00 95.69 176 HIS A N 1
ATOM 1366 C CA . HIS A 1 176 ? -1.840 -2.906 -12.744 1.00 95.69 176 HIS A CA 1
ATOM 1367 C C . HIS A 1 176 ? -0.367 -3.074 -13.152 1.00 95.69 176 HIS A C 1
ATOM 1369 O O . HIS A 1 176 ? 0.342 -3.933 -12.631 1.00 95.69 176 HIS A O 1
ATOM 1375 N N . ARG A 1 177 ? 0.118 -2.259 -14.095 1.00 97.19 177 ARG A N 1
ATOM 1376 C CA . ARG A 1 177 ? 1.494 -2.329 -14.608 1.00 97.19 177 ARG A CA 1
ATOM 1377 C C . ARG A 1 177 ? 2.395 -1.334 -13.906 1.00 97.19 177 ARG A C 1
ATOM 1379 O O . ARG A 1 177 ? 1.979 -0.229 -13.579 1.00 97.19 177 ARG A O 1
ATOM 1386 N N . LEU A 1 178 ? 3.658 -1.701 -13.747 1.00 97.19 178 LEU A N 1
ATOM 1387 C CA . LEU A 1 178 ? 4.707 -0.743 -13.424 1.00 97.19 178 LEU A CA 1
ATOM 1388 C C . LEU A 1 178 ? 4.917 0.248 -14.576 1.00 97.19 178 LEU A C 1
ATOM 1390 O O . LEU A 1 178 ? 4.655 -0.045 -15.743 1.00 97.19 178 LEU A O 1
ATOM 1394 N N . ASP A 1 179 ? 5.441 1.421 -14.248 1.00 95.88 179 ASP A N 1
ATOM 1395 C CA . ASP A 1 179 ? 5.828 2.407 -15.248 1.00 95.88 179 ASP A CA 1
ATOM 1396 C C . ASP A 1 179 ? 7.037 1.944 -16.075 1.00 95.88 179 ASP A C 1
ATOM 1398 O O . ASP A 1 179 ? 7.995 1.369 -15.558 1.00 95.88 179 ASP A O 1
ATOM 1402 N N . SER A 1 180 ? 7.052 2.259 -17.369 1.00 94.56 180 SER A N 1
ATOM 1403 C CA . SER A 1 180 ? 8.261 2.088 -18.183 1.00 94.56 180 SER A CA 1
ATOM 1404 C C . SER A 1 180 ? 9.359 3.031 -17.705 1.00 94.56 180 SER A C 1
ATOM 1406 O O . SER A 1 180 ? 9.107 4.219 -17.506 1.00 94.56 180 SER A O 1
ATOM 1408 N N . THR A 1 181 ? 10.589 2.539 -17.587 1.00 94.12 181 THR A N 1
ATOM 1409 C CA . THR A 1 181 ? 11.753 3.329 -17.170 1.00 94.12 181 THR A CA 1
ATOM 1410 C C . THR A 1 181 ? 12.937 3.103 -18.107 1.00 94.12 181 THR A C 1
ATOM 1412 O O . THR A 1 181 ? 13.044 2.056 -18.742 1.00 94.12 181 THR A O 1
ATOM 1415 N N . GLN A 1 182 ? 13.813 4.104 -18.204 1.00 92.62 182 GLN A N 1
ATOM 1416 C CA . GLN A 1 182 ? 15.114 4.004 -18.880 1.00 92.62 182 GLN A CA 1
ATOM 1417 C C . GLN A 1 182 ? 16.264 3.831 -17.872 1.00 92.62 182 GLN A C 1
ATOM 1419 O O . GLN A 1 182 ? 17.432 3.870 -18.248 1.00 92.62 182 GLN A O 1
ATOM 1424 N N . ASP A 1 183 ? 15.940 3.666 -16.587 1.00 91.00 183 ASP A N 1
ATOM 1425 C CA . ASP A 1 183 ? 16.916 3.446 -15.527 1.00 91.00 183 ASP A CA 1
ATOM 1426 C C . ASP A 1 183 ? 17.598 2.080 -15.692 1.00 91.00 183 ASP A C 1
ATOM 1428 O O . ASP A 1 183 ? 16.987 1.034 -15.475 1.00 91.00 183 ASP A O 1
ATOM 1432 N N . GLY A 1 184 ? 18.886 2.094 -16.048 1.00 88.25 184 GLY A N 1
ATOM 1433 C CA . GLY A 1 184 ? 19.686 0.887 -16.269 1.00 88.25 184 GLY A CA 1
ATOM 1434 C C . GLY A 1 184 ? 19.910 0.019 -15.024 1.00 88.25 184 GLY A C 1
ATOM 1435 O O . GLY A 1 184 ? 20.414 -1.095 -15.152 1.00 88.25 184 GLY A O 1
ATOM 1436 N N . HIS A 1 185 ? 19.542 0.490 -13.828 1.00 89.25 185 HIS A N 1
ATOM 1437 C CA . HIS A 1 185 ? 19.585 -0.304 -12.597 1.00 89.25 185 HIS A CA 1
ATOM 1438 C C . HIS A 1 185 ? 18.279 -1.051 -12.302 1.00 89.25 185 HIS A C 1
ATOM 1440 O O . HIS A 1 185 ? 18.240 -1.837 -11.349 1.00 89.25 185 HIS A O 1
ATOM 1446 N N . VAL A 1 186 ? 17.223 -0.801 -13.081 1.00 92.56 186 VAL A N 1
ATOM 1447 C CA . VAL A 1 186 ? 15.931 -1.480 -12.970 1.00 92.56 186 VAL A CA 1
ATOM 1448 C C . VAL A 1 186 ? 15.875 -2.612 -13.991 1.00 92.56 186 VAL A C 1
ATOM 1450 O O . VAL A 1 186 ? 16.067 -2.417 -15.191 1.00 92.56 186 VAL A O 1
ATOM 1453 N N . LEU A 1 187 ? 15.625 -3.824 -13.505 1.00 92.31 187 LEU A N 1
ATOM 1454 C CA . LEU A 1 187 ? 15.462 -5.008 -14.335 1.00 92.31 187 LEU A CA 1
ATOM 1455 C C . LEU A 1 187 ? 14.078 -5.015 -14.992 1.00 92.31 187 LEU A C 1
ATOM 1457 O O . LEU A 1 187 ? 13.149 -4.325 -14.575 1.00 92.31 187 LEU A O 1
ATOM 1461 N N . ARG A 1 188 ? 13.908 -5.843 -16.029 1.00 91.62 188 ARG A N 1
ATOM 1462 C CA . ARG A 1 188 ? 12.633 -5.943 -16.769 1.00 91.62 188 ARG A CA 1
ATOM 1463 C C . ARG A 1 188 ? 11.461 -6.419 -15.914 1.00 91.62 188 ARG A C 1
ATOM 1465 O O . ARG A 1 188 ? 10.313 -6.182 -16.277 1.00 91.62 188 ARG A O 1
ATOM 1472 N N . ASP A 1 189 ? 11.740 -7.099 -14.809 1.00 91.50 189 ASP A N 1
ATOM 1473 C CA . ASP A 1 189 ? 10.746 -7.509 -13.823 1.00 91.50 189 ASP A CA 1
ATOM 1474 C C . ASP A 1 189 ? 10.472 -6.425 -12.768 1.00 91.50 189 ASP A C 1
ATOM 1476 O O . ASP A 1 189 ? 9.770 -6.697 -11.805 1.00 91.50 189 ASP A O 1
ATOM 1480 N N . GLY A 1 190 ? 11.006 -5.208 -12.912 1.00 90.75 190 GLY A N 1
ATOM 1481 C CA . GLY A 1 190 ? 10.793 -4.106 -11.972 1.00 90.75 190 GLY A CA 1
ATOM 1482 C C . GLY A 1 190 ? 11.532 -4.241 -10.638 1.00 90.75 190 GLY A C 1
ATOM 1483 O O . GLY A 1 190 ? 11.277 -3.451 -9.731 1.00 90.75 190 GLY A O 1
ATOM 1484 N N . SER A 1 191 ? 12.422 -5.225 -10.483 1.00 90.19 191 SER A N 1
ATOM 1485 C CA . SER A 1 191 ? 13.385 -5.263 -9.375 1.00 90.19 191 SER A CA 1
ATOM 1486 C C . SER A 1 191 ? 14.626 -4.417 -9.680 1.00 90.19 191 SER A C 1
ATOM 1488 O O . SER A 1 191 ? 14.826 -3.974 -10.812 1.00 90.19 191 SER A O 1
ATOM 1490 N N . ASN A 1 192 ? 15.466 -4.153 -8.677 1.00 83.44 192 ASN A N 1
ATOM 1491 C CA . ASN A 1 192 ? 16.747 -3.470 -8.868 1.00 83.44 192 ASN A CA 1
ATOM 1492 C C . ASN A 1 192 ? 17.911 -4.322 -8.338 1.00 83.44 192 ASN A C 1
ATOM 1494 O O . ASN A 1 192 ? 17.749 -5.167 -7.456 1.00 83.44 192 ASN A O 1
ATOM 1498 N N . PHE A 1 193 ? 19.115 -4.084 -8.862 1.00 66.75 193 PHE A N 1
ATOM 1499 C CA . PHE A 1 193 ? 20.304 -4.861 -8.479 1.00 66.75 193 PHE A CA 1
ATOM 1500 C C . PHE A 1 193 ? 20.636 -4.751 -6.975 1.00 66.75 193 PHE A C 1
ATOM 1502 O O . PHE A 1 193 ? 21.136 -5.694 -6.363 1.00 66.75 193 PHE A O 1
ATOM 1509 N N . GLU A 1 194 ? 20.307 -3.621 -6.348 1.00 64.62 194 GLU A N 1
ATOM 1510 C CA . GLU A 1 194 ? 20.505 -3.401 -4.909 1.00 64.62 194 GLU A CA 1
ATOM 1511 C C . GLU A 1 194 ? 19.558 -4.257 -4.047 1.00 64.62 194 GLU A C 1
ATOM 1513 O O . GLU A 1 194 ? 19.975 -4.778 -3.009 1.00 64.62 194 GLU A O 1
ATOM 1518 N N . GLY A 1 195 ? 18.322 -4.493 -4.501 1.00 56.78 195 GLY A N 1
ATOM 1519 C CA . GLY A 1 195 ? 17.388 -5.429 -3.871 1.00 56.78 195 GLY A CA 1
ATOM 1520 C C . GLY A 1 195 ? 17.927 -6.863 -3.846 1.00 56.78 195 GLY A C 1
ATOM 1521 O O . GLY A 1 195 ? 17.807 -7.558 -2.833 1.00 56.78 195 GLY A O 1
ATOM 1522 N N . ILE A 1 196 ? 18.634 -7.274 -4.905 1.00 55.84 196 ILE A N 1
ATOM 1523 C CA . ILE A 1 196 ? 19.301 -8.584 -4.997 1.00 55.84 196 ILE A CA 1
ATOM 1524 C C . ILE A 1 196 ? 20.450 -8.696 -3.976 1.00 55.84 196 ILE A C 1
ATOM 1526 O O . ILE A 1 196 ? 20.576 -9.718 -3.297 1.00 55.84 196 ILE A O 1
ATOM 1530 N N . LEU A 1 197 ? 21.249 -7.640 -3.786 1.00 51.91 197 LEU A N 1
ATOM 1531 C CA . LEU A 1 197 ? 22.313 -7.622 -2.768 1.00 51.91 197 LEU A CA 1
ATOM 1532 C C . LEU A 1 197 ? 21.755 -7.621 -1.335 1.00 51.91 197 LEU A C 1
ATOM 1534 O O . LEU A 1 197 ? 22.326 -8.255 -0.444 1.00 51.91 197 LEU A O 1
ATOM 1538 N N . ARG A 1 198 ? 20.607 -6.973 -1.103 1.00 55.84 198 ARG A N 1
ATOM 1539 C CA . ARG A 1 198 ? 19.916 -7.003 0.194 1.00 55.84 198 ARG A CA 1
ATOM 1540 C C . ARG A 1 198 ? 19.386 -8.399 0.532 1.00 55.84 198 ARG A C 1
ATOM 1542 O O . ARG A 1 198 ? 19.454 -8.787 1.698 1.00 55.84 198 ARG A O 1
ATOM 1549 N N . LYS A 1 199 ? 18.926 -9.176 -0.461 1.00 53.91 199 LYS A N 1
ATOM 1550 C CA . LYS A 1 199 ? 18.541 -10.591 -0.276 1.00 53.91 199 LYS A CA 1
ATOM 1551 C C . LYS A 1 199 ? 19.713 -11.432 0.239 1.00 53.91 199 LYS A C 1
ATOM 1553 O O . LYS A 1 199 ? 19.526 -12.168 1.201 1.00 53.91 199 LYS A O 1
ATOM 1558 N N . LEU A 1 200 ? 20.919 -11.242 -0.305 1.00 50.41 200 LEU A N 1
ATOM 1559 C CA . LEU A 1 200 ? 22.134 -11.929 0.164 1.00 50.41 200 LEU A CA 1
ATOM 1560 C C . LEU A 1 200 ? 22.524 -11.551 1.606 1.00 50.41 200 LEU A C 1
ATOM 1562 O O . LEU A 1 200 ? 23.016 -12.397 2.352 1.00 50.41 200 LEU A O 1
ATOM 1566 N N . HIS A 1 201 ? 22.287 -10.301 2.019 1.00 48.28 201 HIS A N 1
ATOM 1567 C CA . HIS A 1 201 ? 22.607 -9.831 3.374 1.00 48.28 201 HIS A CA 1
ATOM 1568 C C . HIS A 1 201 ? 21.551 -10.226 4.423 1.00 48.28 201 HIS A C 1
ATOM 1570 O O . HIS A 1 201 ? 21.900 -10.471 5.574 1.00 48.28 201 HIS A O 1
ATOM 1576 N N . LEU A 1 202 ? 20.268 -10.314 4.046 1.00 48.28 202 LEU A N 1
ATOM 1577 C CA . LEU A 1 202 ? 19.175 -10.755 4.930 1.00 48.28 202 LEU A CA 1
ATOM 1578 C C . LEU A 1 202 ? 19.138 -12.278 5.132 1.00 48.28 202 LEU A C 1
ATOM 1580 O O . LEU A 1 202 ? 18.606 -12.734 6.141 1.00 48.28 202 LEU A O 1
ATOM 1584 N N . SER A 1 203 ? 19.702 -13.059 4.205 1.00 43.72 203 SER A N 1
ATOM 1585 C CA . SER A 1 203 ? 19.866 -14.513 4.342 1.00 43.72 203 SER A CA 1
ATOM 1586 C C . SER A 1 203 ? 21.101 -14.929 5.150 1.00 43.72 203 SER A C 1
ATOM 1588 O O . SER A 1 203 ? 21.270 -16.114 5.435 1.00 43.72 203 SER A O 1
ATOM 1590 N N . ALA A 1 204 ? 21.987 -13.992 5.500 1.00 36.12 204 ALA A N 1
ATOM 1591 C CA . ALA A 1 204 ? 23.167 -14.285 6.303 1.00 36.12 204 ALA A CA 1
ATOM 1592 C C . ALA A 1 204 ? 22.800 -14.307 7.803 1.00 36.12 204 ALA A C 1
ATOM 1594 O O . ALA A 1 204 ? 22.168 -13.363 8.286 1.00 36.12 204 ALA A O 1
ATOM 1595 N N . PRO A 1 205 ? 23.185 -15.345 8.574 1.00 34.22 205 PRO A N 1
ATOM 1596 C CA . PRO A 1 205 ? 23.018 -15.318 10.024 1.00 34.22 205 PRO A CA 1
ATOM 1597 C C . PRO A 1 205 ? 23.806 -14.138 10.619 1.00 34.22 205 PRO A C 1
ATOM 1599 O O . PRO A 1 205 ? 24.850 -13.768 10.069 1.00 34.22 205 PRO A O 1
ATOM 1602 N N . PRO A 1 206 ? 23.349 -13.538 11.737 1.00 41.22 206 PRO A N 1
ATOM 1603 C CA . PRO A 1 206 ? 24.079 -12.452 12.376 1.00 41.22 206 PRO A CA 1
ATOM 1604 C C . PRO A 1 206 ? 25.499 -12.923 12.688 1.00 41.22 206 PRO A C 1
ATOM 1606 O O . PRO A 1 206 ? 25.702 -13.895 13.417 1.00 41.22 206 PRO A O 1
ATOM 1609 N N . ILE A 1 207 ? 26.487 -12.237 12.113 1.00 42.22 207 ILE A N 1
ATOM 1610 C CA . ILE A 1 207 ? 27.899 -12.441 12.428 1.00 42.22 207 ILE A CA 1
ATOM 1611 C C . ILE A 1 207 ? 28.083 -12.077 13.898 1.00 42.22 207 ILE A C 1
ATOM 1613 O O . ILE A 1 207 ? 28.178 -10.905 14.262 1.00 42.22 207 ILE A O 1
ATOM 1617 N N . ASN A 1 208 ? 28.092 -13.095 14.755 1.00 37.25 208 ASN A N 1
ATOM 1618 C CA . ASN A 1 208 ? 28.407 -12.936 16.160 1.00 37.25 208 ASN A CA 1
ATOM 1619 C C . ASN A 1 208 ? 29.901 -12.612 16.240 1.00 37.25 208 ASN A C 1
ATOM 1621 O O . ASN A 1 208 ? 30.754 -13.499 16.209 1.00 37.25 208 ASN A O 1
ATOM 1625 N N . ARG A 1 209 ? 30.233 -11.319 16.234 1.00 38.12 209 ARG A N 1
ATOM 1626 C CA . ARG A 1 209 ? 31.611 -10.838 16.325 1.00 38.12 209 ARG A CA 1
ATOM 1627 C C . ARG A 1 209 ? 32.067 -10.980 17.776 1.00 38.12 209 ARG A C 1
ATOM 1629 O O . ARG A 1 209 ? 32.205 -9.999 18.500 1.00 38.12 209 ARG A O 1
ATOM 1636 N N . THR A 1 210 ? 32.297 -12.213 18.222 1.00 39.34 210 THR A N 1
ATOM 1637 C CA . THR A 1 210 ? 33.120 -12.452 19.404 1.00 39.34 210 THR A CA 1
ATOM 1638 C C . THR A 1 210 ? 34.531 -12.013 19.040 1.00 39.34 210 THR A C 1
ATOM 1640 O O . THR A 1 210 ? 35.258 -12.731 18.356 1.00 39.34 210 THR A O 1
ATOM 1643 N N . TYR A 1 211 ? 34.897 -10.796 19.443 1.00 38.38 211 TYR A N 1
ATOM 1644 C CA . TYR A 1 211 ? 36.288 -10.373 19.489 1.00 38.38 211 TYR A CA 1
ATOM 1645 C C . TYR A 1 211 ? 37.035 -11.379 20.367 1.00 38.38 211 TYR A C 1
ATOM 1647 O O . TYR A 1 211 ? 36.873 -11.396 21.588 1.00 38.38 211 TYR A O 1
ATOM 1655 N N . GLY A 1 212 ? 37.804 -12.261 19.729 1.00 41.16 212 GLY A N 1
ATOM 1656 C CA . GLY A 1 212 ? 38.762 -13.109 20.414 1.00 41.16 212 GLY A CA 1
ATOM 1657 C C . GLY A 1 212 ? 39.721 -12.209 21.180 1.00 41.16 212 GLY A C 1
ATOM 1658 O O . GLY A 1 212 ? 40.397 -11.373 20.585 1.00 41.16 212 GLY A O 1
ATOM 1659 N N . LYS A 1 213 ? 39.739 -12.350 22.506 1.00 45.75 213 LYS A N 1
ATOM 1660 C CA . LYS A 1 213 ? 40.829 -11.830 23.324 1.00 45.75 213 LYS A CA 1
ATOM 1661 C C . LYS A 1 213 ? 42.114 -12.493 22.841 1.00 45.75 213 LYS A C 1
ATOM 1663 O O . LYS A 1 213 ? 42.231 -13.714 22.898 1.00 45.75 213 LYS A O 1
ATOM 1668 N N . ASP A 1 214 ? 43.040 -11.676 22.367 1.00 44.34 214 ASP A N 1
ATOM 1669 C CA . ASP A 1 214 ? 44.418 -12.056 22.091 1.00 44.34 214 ASP A CA 1
ATOM 1670 C C . ASP A 1 214 ? 45.088 -12.521 23.402 1.00 44.34 214 ASP A C 1
ATOM 1672 O O . ASP A 1 214 ? 45.148 -11.738 24.356 1.00 44.34 214 ASP A O 1
ATOM 1676 N N . PRO A 1 215 ? 45.551 -13.779 23.527 1.00 50.19 215 PRO A N 1
ATOM 1677 C CA . PRO A 1 215 ? 46.209 -14.256 24.729 1.00 50.19 215 PRO A CA 1
ATOM 1678 C C . PRO A 1 215 ? 47.728 -14.109 24.594 1.00 50.19 215 PRO A C 1
ATOM 1680 O O . PRO A 1 215 ? 48.445 -15.100 24.701 1.00 50.19 215 PRO A O 1
ATOM 1683 N N . ARG A 1 216 ? 48.243 -12.900 24.340 1.00 50.41 216 ARG A N 1
ATOM 1684 C CA . ARG A 1 216 ? 49.686 -12.602 24.431 1.00 50.41 216 ARG A CA 1
ATOM 1685 C C . ARG A 1 216 ? 49.957 -11.182 24.927 1.00 50.41 216 ARG A C 1
ATOM 1687 O O . ARG A 1 216 ? 50.471 -10.336 24.207 1.00 50.41 216 ARG A O 1
ATOM 1694 N N . ALA A 1 217 ? 49.673 -10.952 26.203 1.00 47.75 217 ALA A N 1
ATOM 1695 C CA . ALA A 1 217 ? 50.331 -9.911 26.986 1.00 47.75 217 ALA A CA 1
ATOM 1696 C C . ALA A 1 217 ? 50.595 -10.477 28.387 1.00 47.75 217 ALA A C 1
ATOM 1698 O O . ALA A 1 217 ? 49.697 -10.548 29.223 1.00 47.75 217 ALA A O 1
ATOM 1699 N N . GLY A 1 218 ? 51.813 -10.973 28.589 1.00 46.03 218 GLY A N 1
ATOM 1700 C CA . GLY A 1 218 ? 52.251 -11.612 29.824 1.00 46.03 218 GLY A CA 1
ATOM 1701 C C . GLY A 1 218 ? 53.702 -12.065 29.715 1.00 46.03 218 GLY A C 1
ATOM 1702 O O . GLY A 1 218 ? 53.974 -13.246 29.513 1.00 46.03 218 GLY A O 1
ATOM 1703 N N . SER A 1 219 ? 54.625 -11.113 29.798 1.00 40.09 219 SER A N 1
ATOM 1704 C CA . SER A 1 219 ? 56.014 -11.293 30.237 1.00 40.09 219 SER A CA 1
ATOM 1705 C C . SER A 1 219 ? 56.473 -9.984 30.855 1.00 40.09 219 SER A C 1
ATOM 1707 O O . SER A 1 219 ? 56.171 -8.937 30.241 1.00 40.09 219 SER A O 1
#

Radius of gyration: 21.14 Å; Cα contacts (8 Å, |Δi|>4): 307; chains: 1; bounding box: 96×29×58 Å